Protein 5L6Q (pdb70)

Radius of gyration: 17.81 Å; Cα contacts (8 Å, |Δi|>4): 642; chains: 2; bounding box: 28×50×31 Å

B-factor: mean 19.03, std 10.2, range [8.67, 79.03]

Nearest PDB structures (foldseek):
  5l6q-assembly1_B  TM=1.008E+00  e=2.742E-22  Homo sapiens
  6ct7-assembly2_B  TM=9.685E-01  e=8.708E-17  Homo sapiens
  6db7-assembly2_M  TM=9.664E-01  e=2.011E-16  Homo sapiens
  6blh-assembly1_L  TM=9.622E-01  e=2.811E-16  Homo sapiens
  3ujj-assembly1_L  TM=9.697E-01  e=7.677E-16  Homo sapiens

Solvent-accessible surface area: 10819 Å² total; per-residue (Å²): 45,136,13,90,24,104,110,67,54,64,9,48,80,51,111,77,10,166,5,58,0,84,10,101,8,10,153,89,96,52,2,18,0,19,16,46,53,130,84,90,7,42,62,19,2,0,34,174,85,56,72,99,18,122,78,34,52,115,47,4,43,11,58,38,78,52,38,35,1,13,0,24,0,80,21,0,85,69,104,1,85,7,30,0,67,0,7,3,108,5,86,54,72,68,21,46,1,24,3,59,9,2,119,1,50,18,86,100,49,138,13,88,24,105,109,65,54,60,10,49,81,54,113,77,10,166,5,56,0,84,10,110,8,8,161,81,98,42,2,19,0,18,18,50,38,129,90,100,11,42,57,19,2,0,24,164,76,58,71,98,18,95,76,34,50,113,31,4,45,12,55,46,78,56,38,28,2,11,0,26,0,80,25,2,92,69,101,1,87,9,49,0,68,0,6,3,138,8,88,53,80,78,21,50,1,24,2,60,10,3,126,1,44,18,102,105

Secondary structure (DSSP, 8-state):
---EE-SEEEEETTSEEEEEEE-GGGGTS--EEEEE-TTS--EEEEBTTTBPPTT--TTEEEEEETTEEEEEEES--GGG-EEEEEEEE-SSTTEEEE---EEEEEE-/---EE-SEEEEETT-EEEEEEE-GGGGTS--EEEEE-TTS--EEEEBTTTB--TT--TTEEEEEETTEEEEEEES--GGG-EEEEEEEE-SSTTEEEE---EEEEEE-

Foldseek 3Di:
DAKAWDAEDEEEAQAKDKTKMFDQCVQPWAKWKWWADPPDDIDTQGDRFFDGPPPRDPQWGKHDDHRMIMIMRGRDDQVSQTWMKMKTDDPDPPDMYIYPTYGYHYHD/DAKAWDAEDEEEAQAKDKTKMFDQQVQPWAKWKWWADPPDDIDTQGPRFFDGPPPRDPLWGKHDDHRMIMIMRHRDDQVSQTWMKMKTDDPDPPDMYIYPTYGYHYHD

Sequence (216 aa):
SELTQDPAVSVALGQTVRITCCQGDSLRSYSSASWYQQKPGQAPVLVIFFRKSNRPSGIPDRFSGSSSGNTASLTITGAQAEDEADYYCCNSRDSSANHQVFGGGTKLTTVLGSELTQDPAVSVALGQTVRITCCQGDSLRRSSYSSASWYQQKPGQAPVLVIFRKSSNRRPSGIPDRFSGSSSGNTASLTITGAQQAEDEADYYCCNSRDSSANHQVFGGGTKLTVLG

CATH classification: 2.60.40.10

Structure (mmCIF, N/CA/C/O backbone):
data_5L6Q
#
_entry.id   5L6Q
#
_cell.length_a   58.020
_cell.length_b   105.810
_cell.length_c   34.750
_cell.angle_alpha   90.00
_cell.angle_beta   90.00
_cell.angle_gamma   90.00
#
_symmetry.space_group_name_H-M   'P 21 21 2'
#
loop_
_entity.id
_entity.type
_entity.pdbx_description
1 polymer H5AL
2 non-polymer 'ZINC ION'
3 non-polymer 'SODIUM ION'
4 non-polymer 'CARBONATE ION'
5 non-polymer DI(HYDROXYETHYL)ETHER
6 non-polymer 'CHLORIDE ION'
7 non-polymer 'TRIETHYLENE GLYCOL'
8 water water
#
loop_
_atom_site.group_PDB
_atom_site.id
_atom_site.type_symbol
_atom_site.label_atom_id
_atom_site.label_alt_id
_atom_site.label_comp_id
_atom_site.label_asym_id
_atom_site.label_entity_id
_atom_site.label_seq_id
_atom_site.pdbx_PDB_ins_code
_atom_site.Cartn_x
_atom_site.Cartn_y
_atom_site.Cartn_z
_atom_site.occupancy
_atom_site.B_iso_or_equiv
_atom_site.auth_seq_id
_atom_site.auth_comp_id
_atom_site.auth_asym_id
_atom_site.auth_atom_id
_atom_site.pdbx_PDB_model_num
ATOM 1 N N . SER A 1 1 ? 11.357 12.479 5.356 1.00 13.93 1 SER A N 1
ATOM 2 C CA . SER A 1 1 ? 11.172 11.268 4.547 1.00 15.34 1 SER A CA 1
ATOM 3 C C . SER A 1 1 ? 12.493 10.789 3.985 1.00 13.87 1 SER A C 1
ATOM 4 O O . SER A 1 1 ? 13.426 11.580 3.805 1.00 15.10 1 SER A O 1
ATOM 7 N N . GLU A 1 2 ? 12.551 9.491 3.681 1.00 13.64 2 GLU A N 1
ATOM 8 C CA . GLU A 1 2 ? 13.755 8.915 3.110 1.00 14.12 2 GLU A CA 1
ATOM 9 C C . GLU A 1 2 ? 13.313 7.819 2.119 1.00 13.81 2 GLU A C 1
ATOM 10 O O . GLU A 1 2 ? 12.225 7.208 2.271 1.00 14.01 2 GLU A O 1
ATOM 16 N N . LEU A 1 3 ? 14.148 7.619 1.119 1.00 12.16 3 LEU A N 1
ATOM 17 C CA . LEU A 1 3 ? 13.906 6.663 0.044 1.00 13.46 3 LEU A CA 1
ATOM 18 C C . LEU A 1 3 ? 15.122 5.785 -0.145 1.00 14.63 3 LEU A C 1
ATOM 19 O O . LEU A 1 3 ? 16.252 6.278 -0.092 1.00 16.15 3 LEU A O 1
ATOM 24 N N . THR A 1 4 ? 14.882 4.507 -0.472 1.00 15.41 4 THR A N 1
ATOM 25 C CA . THR A 1 4 ? 15.961 3.543 -0.737 1.00 15.51 4 THR A CA 1
ATOM 26 C C . THR A 1 4 ? 15.764 2.864 -2.091 1.00 13.39 4 THR A C 1
ATOM 27 O O . THR A 1 4 ? 14.643 2.580 -2.464 1.00 16.53 4 THR A O 1
ATOM 31 N N . GLN A 1 5 ? 16.865 2.655 -2.798 1.00 13.82 5 GLN A N 1
ATOM 32 C CA . GLN A 1 5 ? 16.860 1.902 -4.067 1.00 15.64 5 GLN A CA 1
ATOM 33 C C . GLN A 1 5 ? 18.140 1.088 -4.145 1.00 16.13 5 GLN A C 1
ATOM 34 O O . GLN A 1 5 ? 19.119 1.450 -3.560 1.00 18.09 5 GLN A O 1
ATOM 40 N N . ASP A 1 6 ? 18.134 0.003 -4.917 1.00 20.26 6 ASP A N 1
ATOM 41 C CA . ASP A 1 6 ? 19.347 -0.822 -5.062 1.00 21.83 6 ASP A CA 1
ATOM 42 C C . ASP A 1 6 ? 20.399 -0.024 -5.813 1.00 16.57 6 ASP A C 1
ATOM 43 O O . ASP A 1 6 ? 20.051 0.728 -6.718 1.00 16.99 6 ASP A O 1
ATOM 48 N N . PRO A 1 7 ? 21.678 -0.161 -5.458 1.00 17.43 7 PRO A N 1
ATOM 49 C CA . PRO A 1 7 ? 22.696 0.660 -6.093 1.00 17.57 7 PRO A CA 1
ATOM 50 C C . PRO A 1 7 ? 22.975 0.307 -7.546 1.00 15.83 7 PRO A C 1
ATOM 51 O O . PRO A 1 7 ? 23.473 1.153 -8.265 1.00 16.66 7 PRO A O 1
ATOM 55 N N . ALA A 1 8 ? 22.678 -0.914 -7.994 1.00 14.91 8 ALA A N 1
ATOM 56 C CA . ALA A 1 8 ? 23.064 -1.307 -9.348 1.00 15.84 8 ALA A CA 1
ATOM 57 C C . ALA A 1 8 ? 22.263 -2.478 -9.854 1.00 15.15 8 ALA A C 1
ATOM 58 O O . ALA A 1 8 ? 21.836 -3.348 -9.075 1.00 15.90 8 ALA A O 1
ATOM 60 N N . VAL A 1 9 ? 22.044 -2.467 -11.159 1.00 13.15 9 VAL A N 1
ATOM 61 C CA . VAL A 1 9 ? 21.376 -3.566 -11.840 1.00 11.86 9 VAL A CA 1
ATOM 62 C C . VAL A 1 9 ? 21.846 -3.544 -13.302 1.00 12.84 9 VAL A C 1
ATOM 63 O O . VAL A 1 9 ? 22.306 -2.528 -13.822 1.00 13.81 9 VAL A O 1
ATOM 67 N N . SER A 1 10 ? 21.746 -4.694 -13.960 1.00 12.78 10 SER A N 1
ATOM 68 C CA . SER A 1 10 ? 22.009 -4.821 -15.369 1.00 12.29 10 SER A CA 1
ATOM 69 C C . SER A 1 10 ? 20.808 -5.307 -16.109 1.00 12.94 10 SER A C 1
ATOM 70 O O . SER A 1 10 ? 19.871 -5.855 -15.540 1.00 14.11 10 SER A O 1
ATOM 73 N N . VAL A 1 11 ? 20.867 -5.106 -17.438 1.00 13.09 11 VAL A N 1
ATOM 74 C CA . VAL A 1 11 ? 19.860 -5.623 -18.361 1.00 12.47 11 VAL A CA 1
ATOM 75 C C . VAL A 1 11 ? 20.541 -5.894 -19.695 1.00 12.61 11 VAL A C 1
ATOM 76 O O . VAL A 1 11 ? 21.440 -5.168 -20.122 1.00 13.52 11 VAL A O 1
ATOM 80 N N . ALA A 1 12 ? 20.121 -6.964 -20.356 1.00 12.72 12 ALA A N 1
ATOM 81 C CA . ALA A 1 12 ? 20.533 -7.230 -21.711 1.00 12.52 12 ALA A CA 1
ATOM 82 C C . ALA A 1 12 ? 19.742 -6.387 -22.697 1.00 12.74 12 ALA A C 1
ATOM 83 O O . ALA A 1 12 ? 18.565 -6.139 -22.499 1.00 13.01 12 ALA A O 1
ATOM 85 N N . LEU A 1 13 ? 20.388 -6.056 -23.803 1.00 14.82 13 LEU A N 1
ATOM 86 C CA . LEU A 1 13 ? 19.686 -5.388 -24.920 1.00 16.14 13 LEU A CA 1
ATOM 87 C C . LEU A 1 13 ? 18.410 -6.135 -25.248 1.00 14.23 13 LEU A C 1
ATOM 88 O O . LEU A 1 13 ? 18.457 -7.354 -25.472 1.00 15.78 13 LEU A O 1
ATOM 93 N N . GLY A 1 14 ? 17.298 -5.415 -25.327 1.00 13.02 14 GLY A N 1
ATOM 94 C CA . GLY A 1 14 ? 16.013 -5.966 -25.666 1.00 14.01 14 GLY A CA 1
ATOM 95 C C . GLY A 1 14 ? 15.197 -6.603 -24.571 1.00 12.56 14 GLY A C 1
ATOM 96 O O . GLY A 1 14 ? 14.018 -6.901 -24.780 1.00 15.24 14 GLY A O 1
ATOM 97 N N . GLN A 1 15 ? 15.790 -6.769 -23.389 1.00 11.36 15 GLN A N 1
ATOM 98 C CA . GLN A 1 15 ? 15.068 -7.312 -22.258 1.00 11.13 15 GLN A CA 1
ATOM 99 C C . GLN A 1 15 ? 14.456 -6.176 -21.433 1.00 10.90 15 GLN A C 1
ATOM 100 O O . GLN A 1 15 ? 14.532 -4.996 -21.770 1.00 12.90 15 GLN A O 1
ATOM 106 N N . THR A 1 16 ? 13.755 -6.585 -20.383 1.00 11.72 16 THR A N 1
ATOM 107 C CA . THR A 1 16 ? 13.074 -5.674 -19.485 1.00 11.70 16 THR A CA 1
ATOM 108 C C . THR A 1 16 ? 13.767 -5.606 -18.137 1.00 10.64 16 THR A C 1
ATOM 109 O O . THR A 1 16 ? 14.167 -6.646 -17.600 1.00 11.52 16 THR A O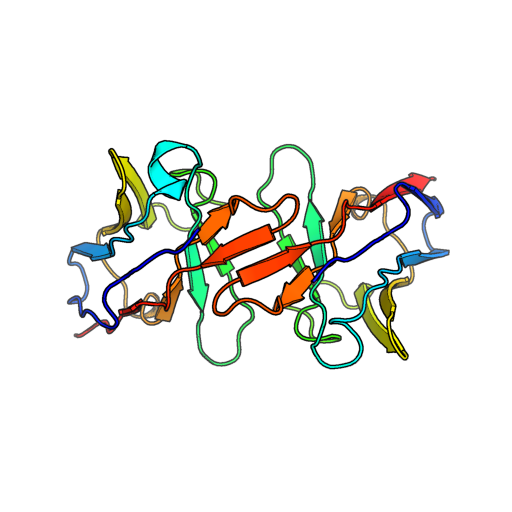 1
ATOM 113 N N . VAL A 1 17 ? 13.856 -4.408 -17.563 1.00 10.21 17 VAL A N 1
ATOM 114 C CA . VAL A 1 17 ? 14.404 -4.209 -16.239 1.00 11.20 17 VAL A CA 1
ATOM 115 C C . VAL A 1 17 ? 13.454 -3.353 -15.432 1.00 11.99 17 VAL A C 1
ATOM 116 O O . VAL A 1 17 ? 12.834 -2.428 -15.969 1.00 11.61 17 VAL A O 1
ATOM 120 N N . ARG A 1 18 ? 13.325 -3.707 -14.149 1.00 11.29 18 ARG A N 1
ATOM 121 C CA . ARG A 1 18 ? 12.540 -2.921 -13.196 1.00 11.85 18 ARG A CA 1
ATOM 122 C C . ARG A 1 18 ? 13.421 -2.437 -12.054 1.00 11.91 18 ARG A C 1
ATOM 123 O O . ARG A 1 18 ? 14.139 -3.209 -11.441 1.00 14.70 18 ARG A O 1
ATOM 131 N N . ILE A 1 19 ? 13.376 -1.129 -11.829 1.00 11.90 19 ILE A N 1
ATOM 132 C CA . ILE A 1 19 ? 14.146 -0.460 -10.756 1.00 13.02 19 ILE A CA 1
ATOM 133 C C . ILE A 1 19 ? 13.144 0.031 -9.722 1.00 13.03 19 ILE A C 1
ATOM 134 O O . ILE A 1 19 ? 12.186 0.737 -10.075 1.00 13.73 19 ILE A O 1
ATOM 139 N N . THR A 1 20 ? 13.298 -0.409 -8.473 1.00 15.23 20 THR A N 1
ATOM 140 C CA . THR A 1 20 ? 12.330 -0.063 -7.456 1.00 15.26 20 THR A CA 1
ATOM 141 C C . THR A 1 20 ? 12.928 0.794 -6.358 1.00 14.80 20 THR A C 1
ATOM 142 O O . THR A 1 20 ? 14.090 0.638 -5.987 1.00 16.86 20 THR A O 1
ATOM 146 N N A CYS A 1 21 ? 12.069 1.652 -5.846 0.70 13.23 21 CYS A N 1
ATOM 147 N N B CYS A 1 21 ? 12.132 1.760 -5.902 0.30 14.07 21 CYS A N 1
ATOM 148 C CA A CYS A 1 21 ? 12.359 2.571 -4.771 0.70 14.41 21 CYS A CA 1
ATOM 149 C CA B CYS A 1 21 ? 12.429 2.549 -4.706 0.30 14.66 21 CYS A CA 1
ATOM 150 C C A CYS A 1 21 ? 11.360 2.308 -3.654 0.70 13.87 21 CYS A C 1
ATOM 151 C C B CYS A 1 21 ? 11.393 2.259 -3.656 0.30 14.44 21 CYS A C 1
ATOM 152 O O A CYS A 1 21 ? 10.187 2.049 -3.930 0.70 13.63 21 CYS A O 1
ATOM 153 O O B CYS A 1 21 ? 10.254 1.925 -3.978 0.30 14.06 21 CYS A O 1
ATOM 158 N N . GLN A 1 22 ? 11.781 2.440 -2.402 1.00 14.37 22 GLN A N 1
ATOM 159 C CA . GLN A 1 22 ? 10.898 2.215 -1.275 1.00 14.78 22 GLN A CA 1
ATOM 160 C C . GLN A 1 22 ? 11.054 3.335 -0.256 1.00 12.75 22 GLN A C 1
ATOM 161 O O . GLN A 1 22 ? 12.146 3.777 0.021 1.00 13.63 22 GLN A O 1
ATOM 167 N N . GLY A 1 23 ? 9.931 3.736 0.298 1.00 12.01 23 GLY A N 1
ATOM 168 C CA . GLY A 1 23 ? 9.917 4.669 1.403 1.00 12.49 23 GLY A CA 1
ATOM 169 C C . GLY A 1 23 ? 8.520 5.105 1.748 1.00 14.31 23 GLY A C 1
ATOM 170 O O . GLY A 1 23 ? 7.569 5.024 0.954 1.00 15.90 23 GLY A O 1
ATOM 171 N N . ASP A 1 24 ? 8.390 5.646 2.948 1.00 14.68 24 ASP A N 1
ATOM 172 C CA . ASP A 1 24 ? 7.055 6.006 3.439 1.00 15.44 24 ASP A CA 1
ATOM 173 C C . ASP A 1 24 ? 6.335 7.056 2.595 1.00 16.20 24 ASP A C 1
ATOM 174 O O . ASP A 1 24 ? 5.087 7.005 2.471 1.00 17.92 24 ASP A O 1
ATOM 179 N N . SER A 1 25 ? 7.095 7.979 2.008 1.00 16.10 25 SER A N 1
ATOM 180 C CA . SER A 1 25 ? 6.470 9.065 1.250 1.00 17.21 25 SER A CA 1
ATOM 181 C C . SER A 1 25 ? 5.687 8.555 0.049 1.00 17.66 25 SER A C 1
ATOM 182 O O . SER A 1 25 ? 4.728 9.173 -0.359 1.00 20.70 25 SER A O 1
ATOM 185 N N . LEU A 1 26 ? 6.059 7.386 -0.441 1.00 16.10 26 LEU A N 1
ATOM 186 C CA . LEU A 1 26 ? 5.454 6.845 -1.621 1.00 16.04 26 LEU A CA 1
ATOM 187 C C . LEU A 1 26 ? 4.016 6.365 -1.435 1.00 20.52 26 LEU A C 1
ATOM 188 O O . LEU A 1 26 ? 3.331 6.132 -2.414 1.00 25.05 26 LEU A O 1
ATOM 193 N N . ARG A 1 27 ? 3.591 6.147 -0.174 1.00 23.20 27 ARG A N 1
ATOM 194 C CA . ARG A 1 27 ? 2.193 5.906 0.093 1.00 24.50 27 ARG A CA 1
ATOM 195 C C . ARG A 1 27 ? 1.331 7.145 -0.108 1.00 27.77 27 ARG A C 1
ATOM 196 O O . ARG A 1 27 ? 0.134 7.020 -0.341 1.00 39.88 27 ARG A O 1
ATOM 204 N N . SER A 1 28 ? 1.915 8.330 0.052 1.00 27.90 28 SER A N 1
ATOM 205 C CA . SER A 1 28 ? 1.171 9.589 0.008 1.00 32.58 28 SER A CA 1
ATOM 206 C C . SER A 1 28 ? 1.346 10.349 -1.280 1.00 31.82 28 SER A C 1
ATOM 207 O O . SER A 1 28 ? 0.417 11.008 -1.736 1.00 36.34 28 SER A O 1
ATOM 210 N N . TYR A 1 29 ? 2.539 10.258 -1.846 1.00 24.28 29 TYR A N 1
ATOM 211 C CA . TYR A 1 29 ? 2.986 11.157 -2.892 1.00 22.20 29 TYR A CA 1
ATOM 212 C C . TYR A 1 29 ? 3.522 10.373 -4.084 1.00 21.21 29 TYR A C 1
ATOM 213 O O . TYR A 1 29 ? 4.132 9.318 -3.931 1.00 22.67 29 TYR A O 1
ATOM 222 N N . SER A 1 30 ? 3.316 10.932 -5.271 1.00 19.39 30 SER A N 1
ATOM 223 C CA A SER A 1 30 ? 3.738 10.268 -6.502 0.70 18.50 30 SER A CA 1
ATOM 224 C CA B SER A 1 30 ? 3.732 10.245 -6.483 0.30 18.27 30 SER A CA 1
ATOM 225 C C . SER A 1 30 ? 5.237 10.387 -6.667 1.00 16.95 30 SER A C 1
ATOM 226 O O . SER A 1 30 ? 5.832 11.427 -6.353 1.00 19.35 30 SER A O 1
ATOM 231 N N . ALA A 1 31 ? 5.832 9.341 -7.208 1.00 14.93 31 ALA A N 1
ATOM 232 C CA . ALA A 1 31 ? 7.241 9.333 -7.537 1.00 14.12 31 ALA A CA 1
ATOM 233 C C . ALA A 1 31 ? 7.505 9.936 -8.890 1.00 13.08 31 ALA A C 1
ATOM 234 O O . ALA A 1 31 ? 6.691 9.818 -9.791 1.00 15.11 31 ALA A O 1
ATOM 236 N N . SER A 1 32 ? 8.668 10.545 -9.006 1.00 12.06 32 SER A N 1
ATOM 237 C CA . SER A 1 32 ? 9.247 10.881 -10.287 1.00 11.21 32 SER A CA 1
ATOM 238 C C . SER A 1 32 ? 10.591 10.184 -10.418 1.00 11.11 32 SER A C 1
ATOM 239 O O . SER A 1 32 ? 11.158 9.679 -9.446 1.00 11.97 32 SER A O 1
ATOM 242 N N . TRP A 1 33 ? 11.095 10.135 -11.657 1.00 10.58 33 TRP A N 1
ATOM 243 C CA . TRP A 1 33 ? 12.322 9.443 -11.951 1.00 10.13 33 TRP A CA 1
ATOM 244 C C . TRP A 1 33 ? 13.198 10.277 -12.878 1.00 9.31 33 TRP A C 1
ATOM 245 O O . TRP A 1 33 ? 12.735 10.717 -13.938 1.00 10.55 33 TRP A O 1
ATOM 256 N N . TYR A 1 34 ? 14.461 10.420 -12.495 1.00 10.06 34 TYR A N 1
ATOM 257 C CA . TYR A 1 34 ? 15.491 11.099 -13.267 1.00 11.35 34 TYR A CA 1
ATOM 258 C C . TYR A 1 34 ? 16.503 10.103 -13.828 1.00 10.95 34 TYR A C 1
ATOM 259 O O . TYR A 1 34 ? 16.854 9.114 -13.152 1.00 12.39 34 TYR A O 1
ATOM 268 N N . GLN A 1 35 ? 16.937 10.375 -15.060 1.00 10.85 35 GLN A N 1
ATOM 269 C CA . GLN A 1 35 ? 18.018 9.702 -15.703 1.00 10.96 35 GLN A CA 1
ATOM 270 C C . GLN A 1 35 ? 19.218 10.625 -15.746 1.00 10.38 35 GLN A C 1
ATOM 271 O O . GLN A 1 35 ? 19.085 11.759 -16.218 1.00 12.94 35 GLN A O 1
ATOM 277 N N . GLN A 1 36 ? 20.365 10.139 -15.343 1.00 11.75 36 GLN A N 1
ATOM 278 C CA . GLN A 1 36 ? 21.611 10.881 -15.336 1.00 13.99 36 GLN A CA 1
ATOM 279 C C . GLN A 1 36 ? 22.678 10.144 -16.155 1.00 14.11 36 GLN A C 1
ATOM 280 O O . GLN A 1 36 ? 23.071 9.039 -15.776 1.00 14.38 36 GLN A O 1
ATOM 286 N N . LYS A 1 37 ? 23.090 10.767 -17.270 1.00 14.26 37 LYS A N 1
ATOM 287 C CA . LYS A 1 37 ? 24.181 10.275 -18.102 1.00 15.94 37 LYS A CA 1
ATOM 288 C C . LYS A 1 37 ? 25.402 11.175 -17.956 1.00 16.90 37 LYS A C 1
ATOM 289 O O . LYS A 1 37 ? 25.254 12.370 -17.645 1.00 17.55 37 LYS A O 1
ATOM 295 N N . PRO A 1 38 ? 26.613 10.623 -18.188 1.00 18.73 38 PRO A N 1
ATOM 296 C CA . PRO A 1 38 ? 27.850 11.407 -18.066 1.00 20.28 38 PRO A CA 1
ATOM 297 C C . PRO A 1 38 ? 27.833 12.649 -18.936 1.00 18.35 38 PRO A C 1
ATOM 298 O O . PRO A 1 38 ? 27.539 12.556 -20.108 1.00 21.90 38 PRO A O 1
ATOM 302 N N . GLY A 1 39 ? 28.137 13.797 -18.350 1.00 18.66 39 GLY A N 1
ATOM 303 C CA . GLY A 1 39 ? 28.291 15.042 -19.097 1.00 20.19 39 GLY A CA 1
ATOM 304 C C . GLY A 1 39 ? 26.996 15.725 -19.459 1.00 18.77 39 GLY A C 1
ATOM 305 O O . GLY A 1 39 ? 27.008 16.733 -20.158 1.00 24.14 39 GLY A O 1
ATOM 306 N N . GLN A 1 40 ? 25.877 15.201 -18.998 1.00 16.57 40 GLN A N 1
ATOM 307 C CA . GLN A 1 40 ? 24.567 15.792 -19.244 1.00 16.98 40 GLN A CA 1
ATOM 308 C C . GLN A 1 40 ? 23.836 16.221 -17.981 1.00 16.25 40 GLN A C 1
ATOM 309 O O . GLN A 1 40 ? 24.077 15.670 -16.915 1.00 18.53 40 GLN A O 1
ATOM 315 N N . ALA A 1 41 ? 22.919 17.174 -18.125 1.00 15.30 41 ALA A N 1
ATOM 316 C CA . ALA A 1 41 ? 22.038 17.520 -17.016 1.00 14.72 41 ALA A CA 1
ATOM 317 C C . ALA A 1 41 ? 21.107 16.338 -16.782 1.00 13.66 41 ALA A C 1
ATOM 318 O O . ALA A 1 41 ? 20.819 15.590 -17.725 1.00 14.09 41 ALA A O 1
ATOM 320 N N . PRO A 1 42 ? 20.583 16.188 -15.568 1.00 14.34 42 PRO A N 1
ATOM 321 C CA . PRO A 1 42 ? 19.584 15.140 -15.335 1.00 13.84 42 PRO A CA 1
ATOM 322 C C . PRO A 1 42 ? 18.306 15.373 -16.128 1.00 12.80 42 PRO A C 1
ATOM 323 O O . PRO A 1 42 ? 17.904 16.537 -16.343 1.00 12.98 42 PRO A O 1
ATOM 327 N N . VAL A 1 43 ? 17.704 14.275 -16.579 1.00 12.21 43 VAL A N 1
ATOM 328 C CA . VAL A 1 43 ? 16.532 14.261 -17.411 1.00 14.16 43 VAL A CA 1
ATOM 329 C C . VAL A 1 43 ? 15.381 13.567 -16.693 1.00 10.79 43 VAL A C 1
ATOM 330 O O . VAL A 1 43 ? 15.517 12.415 -16.245 1.00 12.76 43 VAL A O 1
ATOM 334 N N . LEU A 1 44 ? 14.235 14.230 -16.588 1.00 11.03 44 LEU A N 1
ATOM 335 C CA . LEU A 1 44 ? 13.028 13.580 -16.048 1.00 11.59 44 LEU A CA 1
ATOM 336 C C . LEU A 1 44 ? 12.481 12.604 -17.082 1.00 10.83 44 LEU A C 1
ATOM 337 O O . LEU A 1 44 ? 12.103 13.022 -18.177 1.00 12.50 44 LEU A O 1
ATOM 342 N N . VAL A 1 45 ? 12.407 11.337 -16.721 1.00 10.83 45 VAL A N 1
ATOM 343 C CA . VAL A 1 45 ? 11.825 10.329 -17.605 1.00 10.98 45 VAL A CA 1
ATOM 344 C C . VAL A 1 45 ? 10.397 9.966 -17.221 1.00 10.93 45 VAL A C 1
ATOM 345 O O . VAL A 1 45 ? 9.62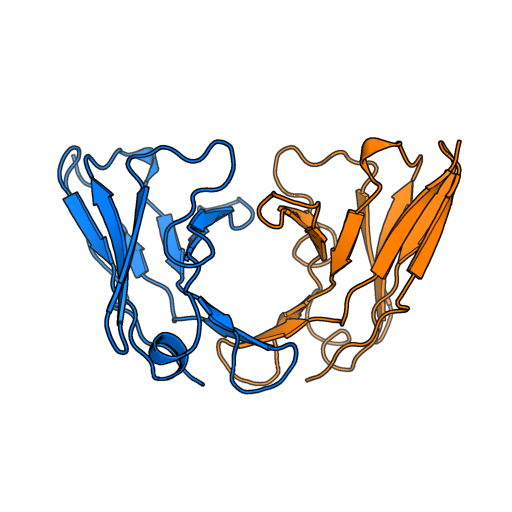5 9.526 -18.075 1.00 12.00 45 VAL A O 1
ATOM 349 N N . ILE A 1 46 ? 10.061 10.044 -15.927 1.00 10.65 46 ILE A N 1
ATOM 350 C CA . ILE A 1 46 ? 8.701 9.830 -15.448 1.00 10.85 46 ILE A CA 1
ATOM 351 C C . ILE A 1 46 ? 8.401 10.903 -14.428 1.00 11.62 46 ILE A C 1
ATOM 352 O O . ILE A 1 46 ? 9.241 11.181 -13.596 1.00 12.92 46 ILE A O 1
ATOM 357 N N A PHE A 1 47 ? 7.207 11.453 -14.470 0.50 13.77 47 PHE A N 1
ATOM 358 N N B PHE A 1 47 ? 7.194 11.483 -14.529 0.50 13.33 47 PHE A N 1
ATOM 359 C CA A PHE A 1 47 ? 6.799 12.243 -13.333 0.50 15.29 47 PHE A CA 1
ATOM 360 C CA B PHE A 1 47 ? 6.696 12.589 -13.658 0.50 14.48 47 PHE A CA 1
ATOM 361 C C A PHE A 1 47 ? 5.386 11.962 -12.990 0.50 16.19 47 PHE A C 1
ATOM 362 C C B PHE A 1 47 ? 5.333 12.138 -13.075 0.50 16.12 47 PHE A C 1
ATOM 363 O O A PHE A 1 47 ? 4.628 11.399 -13.759 0.50 17.51 47 PHE A O 1
ATOM 364 O O B PHE A 1 47 ? 4.535 11.594 -13.813 0.50 18.11 47 PHE A O 1
ATOM 379 N N . ARG A 1 48 ? 5.059 12.318 -11.767 1.00 17.34 48 ARG A N 1
ATOM 380 C CA . ARG A 1 48 ? 3.730 12.025 -11.231 1.00 20.17 48 ARG A CA 1
ATOM 381 C C . ARG A 1 48 ? 3.330 10.579 -11.478 1.00 17.26 48 ARG A C 1
ATOM 382 O O . ARG A 1 48 ? 2.281 10.283 -12.044 1.00 19.46 48 ARG A O 1
ATOM 390 N N . LYS A 1 49 ? 4.207 9.686 -11.024 1.00 15.31 49 LYS A N 1
ATOM 391 C CA . LYS A 1 49 ? 4.017 8.236 -10.954 1.00 15.59 49 LYS A CA 1
ATOM 392 C C . LYS A 1 49 ? 4.247 7.539 -12.272 1.00 15.27 49 LYS A C 1
ATOM 393 O O . LYS A 1 49 ? 5.034 6.603 -12.331 1.00 15.79 49 LYS A O 1
ATOM 399 N N . SER A 1 50 ? 3.558 7.987 -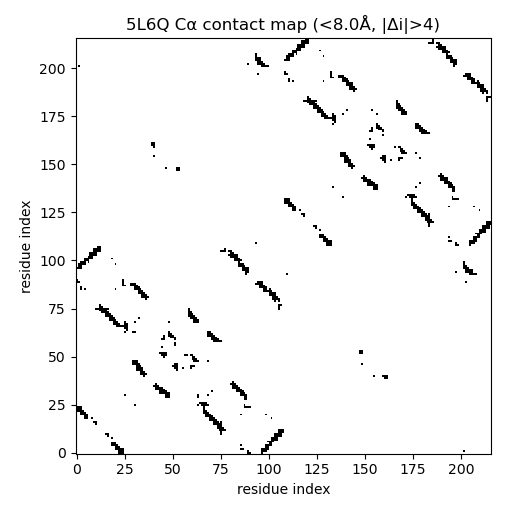13.325 1.00 15.16 50 SER A N 1
ATOM 400 C CA . SER A 1 50 ? 3.501 7.226 -14.577 1.00 15.38 50 SER A CA 1
ATOM 401 C C . SER A 1 50 ? 3.453 8.108 -15.813 1.00 15.75 50 SER A C 1
ATOM 402 O O . SER A 1 50 ? 3.344 7.582 -16.904 1.00 18.24 50 SER A O 1
ATOM 405 N N . ASN A 1 51 ? 3.528 9.420 -15.675 1.00 15.96 51 ASN A N 1
ATOM 406 C CA . ASN A 1 51 ? 3.471 10.271 -16.857 1.00 15.50 51 ASN A CA 1
ATOM 407 C C . ASN A 1 51 ? 4.842 10.452 -17.465 1.00 13.21 51 ASN A C 1
ATOM 408 O O . ASN A 1 51 ? 5.823 10.645 -16.771 1.00 16.66 51 ASN A O 1
ATOM 413 N N . ARG A 1 52 ? 4.908 10.374 -18.794 1.00 14.71 52 ARG A N 1
ATOM 414 C CA . ARG A 1 52 ? 6.171 10.622 -19.492 1.00 13.80 52 ARG A CA 1
ATOM 415 C C . ARG A 1 52 ? 6.217 12.063 -20.008 1.00 13.48 52 ARG A C 1
ATOM 416 O O . ARG A 1 52 ? 5.300 12.481 -20.699 1.00 16.70 52 ARG A O 1
ATOM 424 N N . PRO A 1 53 ? 7.286 12.801 -19.688 1.00 13.63 53 PRO A N 1
ATOM 425 C CA . PRO A 1 53 ? 7.491 14.096 -20.322 1.00 14.11 53 PRO A CA 1
ATOM 426 C C . PRO A 1 53 ? 7.552 13.975 -21.816 1.00 14.63 53 PRO A C 1
ATOM 427 O O . PRO A 1 53 ? 7.819 12.904 -22.354 1.00 15.24 53 PRO A O 1
ATOM 431 N N . SER A 1 54 ? 7.260 15.095 -22.481 1.00 14.66 54 SER A N 1
ATOM 432 C CA . SER A 1 54 ? 7.353 15.190 -23.931 1.00 16.85 54 SER A CA 1
ATOM 433 C C . SER A 1 54 ? 8.673 14.642 -24.404 1.00 17.30 54 SER A C 1
ATOM 434 O O . SER A 1 54 ? 9.720 14.971 -23.900 1.00 21.44 54 SER A O 1
ATOM 437 N N . GLY A 1 55 ? 8.610 13.767 -25.376 1.00 16.56 55 GLY A N 1
ATOM 438 C CA . GLY A 1 55 ? 9.807 13.270 -26.012 1.00 18.07 55 GLY A CA 1
ATOM 439 C C . GLY A 1 55 ? 10.419 12.011 -25.409 1.00 17.68 55 GLY A C 1
ATOM 440 O O . GLY A 1 55 ? 11.288 11.408 -26.046 1.00 19.22 55 GLY A O 1
ATOM 441 N N . ILE A 1 56 ? 9.975 11.592 -24.217 1.00 13.61 56 ILE A N 1
ATOM 442 C CA . ILE A 1 56 ? 10.522 10.411 -23.603 1.00 11.92 56 ILE A CA 1
ATOM 443 C C . ILE A 1 56 ? 9.897 9.155 -24.244 1.00 11.40 56 ILE A C 1
ATOM 444 O O . ILE A 1 56 ? 8.669 9.095 -24.362 1.00 13.27 56 ILE A O 1
ATOM 449 N N . PRO A 1 57 ? 10.747 8.176 -24.629 1.00 12.61 57 PRO A N 1
ATOM 450 C CA . PRO A 1 57 ? 10.231 6.971 -25.281 1.00 13.12 57 PRO A CA 1
ATOM 451 C C . PRO A 1 57 ? 9.278 6.168 -24.393 1.00 12.90 57 PRO A C 1
ATOM 452 O O . PRO A 1 57 ? 9.469 6.116 -23.165 1.00 12.68 57 PRO A O 1
ATOM 456 N N . ASP A 1 58 ? 8.276 5.547 -24.989 1.00 14.55 58 ASP A N 1
ATOM 457 C CA . ASP A 1 58 ? 7.258 4.820 -24.248 1.00 15.07 58 ASP A CA 1
ATOM 458 C C . ASP A 1 58 ? 7.765 3.513 -23.666 1.00 14.21 58 ASP A C 1
ATOM 459 O O . ASP A 1 58 ? 7.024 2.844 -22.958 1.00 15.24 58 ASP A O 1
ATOM 464 N N . ARG A 1 59 ? 9.021 3.157 -23.951 1.00 11.71 59 ARG A N 1
ATOM 465 C CA . ARG A 1 59 ? 9.605 1.999 -23.268 1.00 11.52 59 ARG A CA 1
ATOM 466 C C . ARG A 1 59 ? 9.882 2.255 -21.795 1.00 10.84 59 ARG A C 1
ATOM 467 O O . ARG A 1 59 ? 10.138 1.296 -21.034 1.00 11.81 59 ARG A O 1
ATOM 475 N N . PHE A 1 60 ? 9.871 3.524 -21.377 1.00 10.68 60 PHE A N 1
ATOM 476 C CA . PHE A 1 60 ? 9.941 3.900 -19.933 1.00 11.26 60 PHE A CA 1
ATOM 477 C C . PHE A 1 60 ? 8.528 3.980 -19.387 1.00 10.92 60 PHE A C 1
ATOM 478 O O . PHE A 1 60 ? 7.670 4.644 -19.970 1.00 13.34 60 PHE A O 1
ATOM 486 N N . SER A 1 61 ? 8.272 3.284 -18.278 1.00 12.01 61 SER A N 1
ATOM 487 C CA . SER A 1 61 ? 6.998 3.389 -17.623 1.00 12.36 61 SER A CA 1
ATOM 488 C C . SER A 1 61 ? 7.235 3.384 -16.100 1.00 12.11 61 SER A C 1
ATOM 489 O O . SER A 1 61 ? 8.251 2.897 -15.610 1.00 12.47 61 SER A O 1
ATOM 492 N N . GLY A 1 62 ? 6.265 3.949 -15.395 1.00 12.83 62 GLY A N 1
ATOM 493 C CA . GLY A 1 62 ? 6.316 4.006 -13.945 1.00 12.98 62 GLY A CA 1
ATOM 494 C C . GLY A 1 62 ? 5.070 3.477 -13.334 1.00 13.01 62 GLY A C 1
ATOM 495 O O . GLY A 1 62 ? 3.966 3.576 -13.903 1.00 15.50 62 GLY A O 1
ATOM 496 N N . SER A 1 63 ? 5.225 2.983 -12.095 1.00 14.68 63 SER A N 1
ATOM 497 C CA . SER A 1 63 ? 4.101 2.476 -11.363 1.00 16.61 63 SER A CA 1
ATOM 498 C C . SER A 1 63 ? 4.392 2.640 -9.881 1.00 15.99 63 SER A C 1
ATOM 499 O O . SER A 1 63 ? 5.518 2.957 -9.511 1.00 14.50 63 SER A O 1
ATOM 502 N N . SER A 1 64 ? 3.392 2.411 -9.049 1.00 18.58 64 SER A N 1
ATOM 503 C CA . SER A 1 64 ? 3.611 2.422 -7.627 1.00 20.31 64 SER A CA 1
ATOM 504 C C . SER A 1 64 ? 2.630 1.477 -6.976 1.00 25.19 64 SER A C 1
ATOM 505 O O . SER A 1 64 ? 1.623 1.056 -7.577 1.00 32.28 64 SER A O 1
ATOM 508 N N . SER A 1 65 ? 2.939 1.108 -5.758 1.00 25.77 65 SER A N 1
ATOM 509 C CA . SER A 1 65 ? 1.981 0.360 -4.951 1.00 30.20 65 SER A CA 1
ATOM 510 C C . SER A 1 65 ? 2.497 0.351 -3.561 1.00 31.40 65 SER A C 1
ATOM 511 O O . SER A 1 65 ? 3.645 -0.053 -3.332 1.00 28.70 65 SER A O 1
ATOM 514 N N . GLY A 1 66 ? 1.662 0.832 -2.649 1.00 30.79 66 GLY A N 1
ATOM 515 C CA . GLY A 1 66 ? 2.019 0.865 -1.249 1.00 26.04 66 GLY A CA 1
ATOM 516 C C . GLY A 1 66 ? 3.182 1.819 -1.067 1.00 27.08 66 GLY A C 1
ATOM 517 O O . GLY A 1 66 ? 3.166 2.944 -1.577 1.00 30.95 66 GLY A O 1
ATOM 518 N N . ASN A 1 67 ? 4.211 1.342 -0.373 1.00 24.54 67 ASN A N 1
ATOM 519 C CA . ASN A 1 67 ? 5.418 2.129 -0.094 1.00 20.80 67 ASN A CA 1
ATOM 520 C C . ASN A 1 67 ? 6.507 1.930 -1.168 1.00 17.98 67 ASN A C 1
ATOM 521 O O . ASN A 1 67 ? 7.667 2.223 -0.908 1.00 16.92 67 ASN A O 1
ATOM 526 N N . THR A 1 68 ? 6.152 1.425 -2.356 1.00 17.14 68 THR A N 1
ATOM 527 C CA . THR A 1 68 ? 7.148 1.209 -3.404 1.00 16.07 68 THR A CA 1
ATOM 528 C C . THR A 1 68 ? 6.746 1.929 -4.660 1.00 13.81 68 THR A C 1
ATOM 529 O O . THR A 1 68 ? 5.542 2.076 -4.959 1.00 17.18 68 THR A O 1
ATOM 533 N N . ALA A 1 69 ? 7.752 2.338 -5.402 1.00 12.75 69 ALA A N 1
ATOM 534 C CA . ALA A 1 69 ? 7.526 2.854 -6.765 1.00 12.83 69 ALA A CA 1
ATOM 535 C C . ALA A 1 69 ? 8.566 2.191 -7.663 1.00 13.06 69 ALA A C 1
ATOM 536 O O . ALA A 1 69 ? 9.676 1.950 -7.254 1.00 13.34 69 ALA A O 1
ATOM 538 N N . SER A 1 70 ? 8.210 1.993 -8.918 1.00 13.57 70 SER A N 1
ATOM 539 C CA . SER A 1 70 ? 9.071 1.302 -9.863 1.00 12.84 70 SER A CA 1
ATOM 540 C C . SER A 1 70 ? 9.120 2.013 -11.223 1.00 11.94 70 SER A C 1
ATOM 541 O O . SER A 1 70 ? 8.116 2.526 -11.712 1.00 14.02 70 SER A O 1
ATOM 544 N N . LEU A 1 71 ? 10.327 2.016 -11.758 1.00 10.68 71 LEU A N 1
ATOM 545 C CA . LEU A 1 71 ? 10.605 2.387 -13.135 1.00 10.35 71 LEU A CA 1
ATOM 546 C C . LEU A 1 71 ? 10.905 1.110 -13.919 1.00 11.36 71 LEU A C 1
ATOM 547 O O . LEU A 1 71 ? 11.824 0.358 -13.553 1.00 11.98 71 LEU A O 1
ATOM 552 N N . THR A 1 72 ? 10.152 0.911 -15.006 1.00 10.86 72 THR A N 1
ATOM 553 C CA . THR A 1 72 ? 10.366 -0.256 -15.884 1.00 10.81 72 THR A CA 1
ATOM 554 C C . THR A 1 72 ? 10.822 0.251 -17.230 1.00 11.16 72 THR A C 1
ATOM 555 O O . THR A 1 72 ? 10.207 1.189 -17.802 1.00 12.66 72 THR A O 1
ATOM 559 N N . ILE A 1 73 ? 11.870 -0.386 -17.738 1.00 9.96 73 ILE A N 1
ATOM 560 C CA . ILE A 1 73 ? 12.289 -0.151 -19.105 1.00 11.48 73 ILE A CA 1
ATOM 561 C C . ILE A 1 73 ? 12.060 -1.456 -19.851 1.00 12.04 73 ILE A C 1
ATOM 562 O O . ILE A 1 73 ? 12.697 -2.461 -19.542 1.00 12.91 73 ILE A O 1
ATOM 567 N N . THR A 1 74 ? 11.166 -1.428 -20.839 1.00 12.66 74 THR A N 1
ATOM 568 C CA . THR A 1 74 ? 10.756 -2.596 -21.609 1.00 13.52 74 THR A CA 1
ATOM 569 C C . THR A 1 74 ? 11.443 -2.541 -22.941 1.00 16.27 74 THR A C 1
ATOM 570 O O . THR A 1 74 ? 11.136 -1.688 -23.759 1.00 22.60 74 THR A O 1
ATOM 574 N N . GLY A 1 75 ? 12.353 -3.463 -23.199 1.00 16.37 75 GLY A N 1
ATOM 575 C CA . GLY A 1 75 ? 13.076 -3.431 -24.476 1.00 14.27 75 GLY A CA 1
ATOM 576 C C . GLY A 1 75 ? 14.264 -2.472 -24.401 1.00 13.42 75 GLY A C 1
ATOM 577 O O . GLY A 1 75 ? 14.364 -1.546 -25.176 1.00 17.07 75 GLY A O 1
ATOM 578 N N . ALA A 1 76 ? 15.166 -2.710 -23.474 1.00 13.34 76 ALA A N 1
ATOM 579 C CA . ALA A 1 76 ? 16.252 -1.803 -23.148 1.00 13.23 76 ALA A CA 1
ATOM 580 C C . ALA A 1 76 ? 17.179 -1.617 -24.343 1.00 13.15 76 ALA A C 1
ATOM 581 O O . ALA A 1 76 ? 17.517 -2.595 -25.040 1.00 15.35 76 ALA A O 1
ATOM 583 N N . GLN A 1 77 ? 17.557 -0.374 -24.570 1.00 12.71 77 GLN A N 1
ATOM 584 C CA . GLN A 1 77 ? 18.488 -0.002 -25.610 1.00 13.62 77 GLN A CA 1
ATOM 585 C C . GLN A 1 77 ? 19.810 0.400 -25.002 1.00 13.54 77 GLN A C 1
ATOM 586 O O . GLN A 1 77 ? 19.893 0.762 -23.821 1.00 13.80 77 GLN A O 1
ATOM 592 N N . ALA A 1 78 ? 20.864 0.334 -25.797 1.00 15.30 78 ALA A N 1
ATOM 593 C CA . ALA A 1 78 ? 22.212 0.658 -25.331 1.00 16.48 78 ALA A CA 1
ATOM 594 C C . ALA A 1 78 ? 22.255 2.038 -24.679 1.00 14.34 78 ALA A C 1
ATOM 595 O O . ALA A 1 78 ? 22.885 2.210 -23.617 1.00 17.99 78 ALA A O 1
ATOM 597 N N . GLU A 1 79 ? 21.539 2.996 -25.272 1.00 12.95 79 GLU A N 1
ATOM 598 C CA . GLU A 1 79 ? 21.553 4.362 -24.756 1.00 13.87 79 GLU A CA 1
ATOM 599 C C . GLU A 1 79 ? 20.881 4.512 -23.392 1.00 14.41 79 GLU A C 1
ATOM 600 O O . GLU A 1 79 ? 21.006 5.548 -22.754 1.00 16.30 79 GLU A O 1
ATOM 606 N N . ASP A 1 80 ? 20.213 3.470 -22.914 1.00 13.91 80 ASP A N 1
ATOM 607 C CA . ASP A 1 80 ? 19.515 3.575 -21.629 1.00 13.15 80 ASP A CA 1
ATOM 608 C C . ASP A 1 80 ? 20.433 3.350 -20.424 1.00 12.54 80 ASP A C 1
ATOM 609 O O . ASP A 1 80 ? 20.018 3.524 -19.297 1.00 12.39 80 ASP A O 1
ATOM 614 N N . GLU A 1 81 ? 21.684 2.998 -20.668 1.00 12.33 81 GLU A N 1
ATOM 615 C CA . GLU A 1 81 ? 22.700 2.904 -19.652 1.00 13.69 81 GLU A CA 1
ATOM 616 C C . GLU A 1 81 ? 22.873 4.277 -19.006 1.00 13.11 81 GLU A C 1
ATOM 617 O O . GLU A 1 81 ? 23.157 5.261 -19.685 1.00 15.82 81 GLU A O 1
ATOM 623 N N . ALA A 1 82 ? 22.640 4.367 -17.703 1.00 11.82 82 ALA A N 1
ATOM 624 C CA . ALA A 1 82 ? 22.570 5.632 -16.976 1.00 12.19 82 ALA A CA 1
ATOM 625 C C . ALA A 1 82 ? 22.342 5.335 -15.507 1.00 12.43 82 ALA A C 1
ATOM 626 O O . ALA A 1 82 ? 22.094 4.209 -15.125 1.00 12.46 82 ALA A O 1
ATOM 628 N N . ASP A 1 83 ? 22.426 6.374 -14.686 1.00 12.57 83 ASP A N 1
ATOM 629 C CA . ASP A 1 83 ? 22.005 6.301 -13.291 1.00 13.03 83 ASP A CA 1
ATOM 630 C C . ASP A 1 83 ? 20.578 6.808 -13.209 1.00 11.03 83 ASP A C 1
ATOM 631 O O . ASP A 1 83 ? 20.248 7.824 -13.796 1.00 14.45 83 ASP A O 1
ATOM 636 N N . TYR A 1 84 ? 19.737 6.095 -12.490 1.00 10.03 84 TYR A N 1
ATOM 637 C CA . TYR A 1 84 ? 18.340 6.423 -12.333 1.00 10.48 84 TYR A CA 1
ATOM 638 C C . TYR A 1 84 ? 18.045 6.734 -10.875 1.00 10.95 84 TYR A C 1
ATOM 639 O O . TYR A 1 84 ? 18.372 5.933 -9.972 1.00 11.87 84 TYR A O 1
ATOM 648 N N . TYR A 1 85 ? 17.373 7.860 -10.653 1.00 10.07 85 TYR A N 1
ATOM 649 C CA . TYR A 1 85 ? 17.023 8.319 -9.299 1.00 9.49 85 TYR A CA 1
ATOM 650 C C . TYR A 1 85 ? 15.515 8.475 -9.153 1.00 9.56 85 TYR A C 1
ATOM 651 O O . TYR A 1 85 ? 14.871 9.120 -9.934 1.00 13.21 85 TYR A O 1
ATOM 660 N N A CYS A 1 86 ? 14.955 7.878 -8.099 0.70 10.43 86 CYS A N 1
ATOM 661 N N B CYS A 1 86 ? 14.993 7.886 -8.077 0.30 10.54 86 CYS A N 1
ATOM 662 C CA A CYS A 1 86 ? 13.588 8.141 -7.739 0.70 11.35 86 CYS A CA 1
ATOM 663 C CA B CYS A 1 86 ? 13.625 8.060 -7.643 0.30 11.90 86 CYS A CA 1
ATOM 664 C C A CYS A 1 86 ? 13.569 9.359 -6.827 0.70 10.99 86 CYS A C 1
ATOM 665 C C B CYS A 1 86 ? 13.567 9.335 -6.803 0.30 11.64 86 CYS A C 1
ATOM 666 O O A CYS A 1 86 ? 14.534 9.649 -6.122 0.70 11.77 86 CYS A O 1
ATOM 667 O O B CYS A 1 86 ? 14.545 9.668 -6.137 0.30 11.80 86 CYS A O 1
ATOM 672 N N . ASN A 1 87 ? 12.432 10.033 -6.830 1.00 11.49 87 ASN A N 1
ATOM 673 C CA . ASN A 1 87 ? 12.212 11.154 -5.937 1.00 11.91 87 ASN A CA 1
ATOM 674 C C . ASN A 1 87 ? 10.727 11.294 -5.636 1.00 10.81 87 ASN A C 1
ATOM 675 O O . ASN A 1 87 ? 9.864 10.742 -6.338 1.00 14.66 87 ASN A O 1
ATOM 680 N N . SER A 1 88 ? 10.430 12.037 -4.573 1.00 10.07 88 SER A N 1
ATOM 681 C CA . SER A 1 88 ? 9.068 12.411 -4.276 1.00 11.60 88 SER A CA 1
ATOM 682 C C . SER A 1 88 ? 9.127 13.690 -3.455 1.00 10.84 88 SER A C 1
ATOM 683 O O . SER A 1 88 ? 10.190 14.078 -2.975 1.00 11.83 88 SER A O 1
ATOM 686 N N . ARG A 1 89 ? 7.970 14.301 -3.303 1.00 11.89 89 ARG A N 1
ATOM 687 C CA . ARG A 1 89 ? 7.803 15.322 -2.281 1.00 12.33 89 ARG A CA 1
ATOM 688 C C . ARG A 1 89 ? 8.236 14.699 -0.922 1.00 12.92 89 ARG A C 1
ATOM 689 O O . ARG A 1 89 ? 8.025 13.529 -0.631 1.00 14.54 89 ARG A O 1
ATOM 697 N N . ASP A 1 90 ? 8.850 15.540 -0.098 1.00 13.15 90 ASP A N 1
ATOM 698 C CA . ASP A 1 90 ? 9.312 15.177 1.227 1.00 13.36 90 ASP A CA 1
ATOM 699 C C . ASP A 1 90 ? 8.277 15.645 2.242 1.00 15.47 90 ASP A C 1
ATOM 700 O O . ASP A 1 90 ? 7.436 16.492 1.957 1.00 16.72 90 ASP A O 1
ATOM 705 N N . SER A 1 91 ? 8.378 15.117 3.458 1.00 15.59 91 SER A N 1
ATOM 706 C CA . SER A 1 91 ? 7.531 15.593 4.559 1.00 16.41 91 SER A CA 1
ATOM 707 C C . SER A 1 91 ? 7.682 17.075 4.884 1.00 17.69 91 SER A C 1
ATOM 708 O O . SER A 1 91 ? 6.716 17.676 5.380 1.00 20.71 91 SER A O 1
ATOM 711 N N . SER A 1 92 ? 8.878 17.640 4.661 1.00 15.69 92 SER A N 1
ATOM 712 C CA . SER A 1 92 ? 9.084 19.091 4.847 1.00 16.65 92 SER A CA 1
ATOM 713 C C . SER A 1 92 ? 8.599 19.887 3.641 1.00 17.01 92 SER A C 1
ATOM 714 O O . SER A 1 92 ? 8.940 19.550 2.485 1.00 16.67 92 SER A O 1
ATOM 717 N N . ALA A 1 93 ? 7.803 20.912 3.884 1.00 18.76 93 ALA A N 1
ATOM 718 C CA . ALA A 1 93 ? 7.309 21.795 2.823 1.00 17.99 93 ALA A CA 1
ATOM 719 C C . ALA A 1 93 ? 8.469 22.302 1.968 1.00 15.13 93 ALA A C 1
ATOM 720 O O . ALA A 1 93 ? 9.537 22.639 2.466 1.00 15.91 93 ALA A O 1
ATOM 722 N N . ASN A 1 94 ? 8.271 22.261 0.659 1.00 13.21 94 ASN A N 1
ATOM 723 C CA . ASN A 1 94 ? 9.220 22.789 -0.336 1.00 14.01 94 ASN A CA 1
ATOM 724 C C . ASN A 1 94 ? 10.480 21.954 -0.429 1.00 12.33 94 ASN A C 1
ATOM 725 O O . ASN A 1 94 ? 11.450 22.404 -0.982 1.00 14.68 94 ASN A O 1
ATOM 730 N N . HIS A 1 95 ? 10.454 20.738 0.117 1.00 12.06 95 HIS A 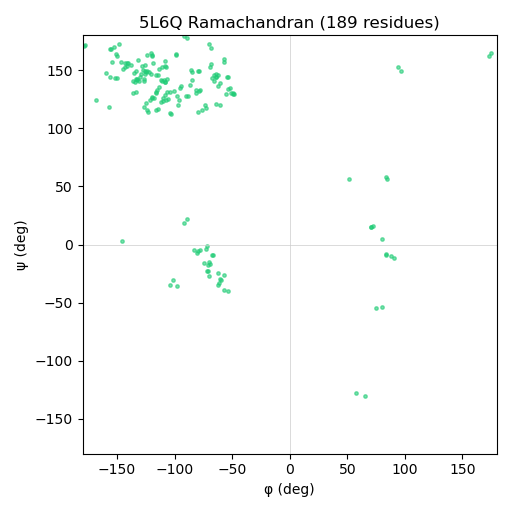N 1
ATOM 731 C CA . HIS A 1 95 ? 11.551 19.825 -0.026 1.00 11.46 95 HIS A CA 1
ATOM 732 C C . HIS A 1 95 ? 11.147 18.606 -0.874 1.00 10.97 95 HIS A C 1
ATOM 733 O O . HIS A 1 95 ? 9.987 18.194 -0.908 1.00 11.93 95 HIS A O 1
ATOM 740 N N . GLN A 1 96 ? 12.152 18.069 -1.538 1.00 11.04 96 GLN A N 1
ATOM 741 C CA . GLN A 1 96 ? 12.065 16.791 -2.229 1.00 10.77 96 GLN A CA 1
ATOM 742 C C . GLN A 1 96 ? 13.093 15.834 -1.663 1.00 11.18 96 GLN A C 1
ATOM 743 O O . GLN A 1 96 ? 14.197 16.219 -1.273 1.00 13.53 96 GLN A O 1
ATOM 749 N N . VAL A 1 97 ? 12.727 14.572 -1.656 1.00 11.02 97 VAL A N 1
ATOM 750 C CA . VAL A 1 97 ? 13.646 13.522 -1.221 1.00 12.21 97 VAL A CA 1
ATOM 751 C C . VAL A 1 97 ? 13.933 12.607 -2.405 1.00 10.60 97 VAL A C 1
ATOM 752 O O . VAL A 1 97 ? 13.051 12.396 -3.245 1.00 11.28 97 VAL A O 1
ATOM 756 N N . PHE A 1 98 ? 15.172 12.109 -2.424 1.00 10.89 98 PHE A N 1
ATOM 757 C CA . PHE A 1 98 ? 15.663 11.252 -3.478 1.00 11.62 98 PHE A CA 1
ATOM 758 C C . PHE A 1 98 ? 16.186 9.954 -2.915 1.00 11.55 98 PHE A C 1
ATOM 759 O O . PHE A 1 98 ? 16.817 9.913 -1.852 1.00 13.29 98 PHE A O 1
ATOM 767 N N . GLY A 1 99 ? 16.039 8.909 -3.710 1.00 12.02 99 GLY A N 1
ATOM 768 C CA . GLY A 1 99 ? 16.836 7.711 -3.505 1.00 12.87 99 GLY A CA 1
ATOM 769 C C . GLY A 1 99 ? 18.308 7.958 -3.819 1.00 12.36 99 GLY A C 1
ATOM 770 O O . GLY A 1 99 ? 18.706 8.982 -4.420 1.00 14.05 99 GLY A O 1
ATOM 771 N N . GLY A 1 100 ? 19.144 6.999 -3.453 1.00 12.95 100 GLY A N 1
ATOM 772 C CA . GLY A 1 100 ? 20.532 7.091 -3.697 1.00 14.01 100 GLY A CA 1
ATOM 773 C C . GLY A 1 100 ? 20.996 6.803 -5.098 1.00 13.85 100 GLY A C 1
ATOM 774 O O . GLY A 1 100 ? 22.173 6.941 -5.398 1.00 16.47 100 GLY A O 1
ATOM 775 N N . GLY A 1 101 ? 20.061 6.397 -5.942 1.00 12.42 101 GLY A N 1
ATOM 776 C CA . GLY A 1 101 ? 20.363 6.116 -7.352 1.00 12.48 101 GLY A CA 1
ATOM 777 C C . GLY A 1 101 ? 20.610 4.650 -7.623 1.00 12.49 101 GLY A C 1
ATOM 778 O O . GLY A 1 101 ? 21.191 3.949 -6.811 1.00 14.16 101 GLY A O 1
ATOM 779 N N . THR A 1 102 ? 20.269 4.220 -8.831 1.00 11.57 102 THR A N 1
ATOM 780 C CA . THR A 1 102 ? 20.570 2.857 -9.295 1.00 12.33 102 THR A CA 1
ATOM 781 C C . THR A 1 102 ? 21.344 3.014 -10.600 1.00 11.65 102 THR A C 1
ATOM 782 O O . THR A 1 102 ? 20.830 3.622 -11.586 1.00 13.51 102 THR A O 1
ATOM 786 N N . LYS A 1 103 ? 22.556 2.469 -10.634 1.00 12.38 103 LYS A N 1
ATOM 787 C CA . LYS A 1 103 ? 23.355 2.429 -11.860 1.00 13.65 103 LYS A CA 1
ATOM 788 C C . LYS A 1 103 ? 22.886 1.282 -12.757 1.00 12.50 103 LYS A C 1
ATOM 789 O O . LYS A 1 103 ? 23.023 0.135 -12.388 1.00 13.71 103 LYS A O 1
ATOM 795 N N . LEU A 1 104 ? 22.338 1.595 -13.913 1.00 11.84 104 LEU A N 1
ATOM 796 C CA . LEU A 1 104 ? 21.930 0.588 -14.889 1.00 10.66 104 LEU A CA 1
ATOM 797 C C . LEU A 1 104 ? 22.992 0.373 -15.919 1.00 11.21 104 LEU A C 1
ATOM 798 O O . LEU A 1 104 ? 23.342 1.319 -16.644 1.00 13.36 104 LEU A O 1
ATOM 803 N N . THR A 1 105 ? 23.415 -0.880 -16.059 1.00 13.15 105 THR A N 1
ATOM 804 C CA A THR A 1 105 ? 24.326 -1.319 -17.114 0.50 13.21 105 THR A CA 1
ATOM 805 C CA B THR A 1 105 ? 24.319 -1.270 -17.124 0.50 14.63 105 THR A CA 1
ATOM 806 C C . THR A 1 105 ? 23.505 -2.060 -18.151 1.00 13.28 105 THR A C 1
ATOM 807 O O . THR A 1 105 ? 22.702 -2.927 -17.799 1.00 14.39 105 THR A O 1
ATOM 814 N N . VAL A 1 106 ? 23.722 -1.727 -19.421 1.00 13.51 106 VAL A N 1
ATOM 815 C CA . VAL A 1 106 ? 23.064 -2.423 -20.499 1.00 13.88 106 VAL A CA 1
ATOM 816 C C . VAL A 1 106 ? 24.143 -3.235 -21.222 1.00 14.76 106 VAL A C 1
ATOM 817 O O . VAL A 1 106 ? 25.141 -2.689 -21.696 1.00 18.29 106 VAL A O 1
ATOM 821 N N . LEU A 1 107 ? 23.926 -4.544 -21.315 1.00 15.94 107 LEU A N 1
ATOM 822 C CA . LEU A 1 107 ? 24.875 -5.474 -21.914 1.00 16.60 107 LEU A CA 1
ATOM 823 C C . LEU A 1 107 ? 24.422 -5.972 -23.305 1.00 21.82 107 LEU A C 1
ATOM 824 O O . LEU A 1 107 ? 23.246 -6.231 -23.529 1.00 20.42 107 LEU A O 1
ATOM 829 N N . GLY A 1 108 ? 25.378 -6.136 -24.211 1.00 30.19 108 GLY A N 1
ATOM 830 C CA . GLY A 1 108 ? 25.178 -6.854 -25.500 1.00 34.70 108 GLY A CA 1
ATOM 831 C C . GLY A 1 108 ? 25.523 -5.982 -26.686 1.00 44.79 108 GLY A C 1
ATOM 832 O O . GLY A 1 108 ? 25.601 -4.756 -26.557 1.00 49.36 108 GLY A O 1
ATOM 833 N N . SER B 1 1 ? 17.356 23.314 5.414 1.00 13.60 1 SER B N 1
ATOM 834 C CA . SER B 1 1 ? 17.539 24.531 4.586 1.00 14.18 1 SER B CA 1
ATOM 835 C C . SER B 1 1 ? 16.235 25.040 4.043 1.00 14.60 1 SER B C 1
ATOM 836 O O . SER B 1 1 ? 15.315 24.265 3.837 1.00 14.71 1 SER B O 1
ATOM 839 N N . GLU B 1 2 ? 16.178 26.354 3.789 1.00 14.23 2 GLU B N 1
ATOM 840 C CA . GLU B 1 2 ? 15.015 26.956 3.164 1.00 14.29 2 GLU B CA 1
ATOM 841 C C . GLU B 1 2 ? 15.436 28.038 2.163 1.00 12.94 2 GLU B C 1
ATOM 842 O O . GLU B 1 2 ? 16.502 28.673 2.329 1.00 13.78 2 GLU B O 1
ATOM 848 N N . LEU B 1 3 ? 14.568 28.266 1.171 1.00 12.58 3 LEU B N 1
ATOM 849 C CA . LEU B 1 3 ? 14.819 29.223 0.068 1.00 12.76 3 LEU B CA 1
ATOM 850 C C . LEU B 1 3 ? 13.605 30.092 -0.116 1.00 13.76 3 LEU B C 1
ATOM 851 O O . LEU B 1 3 ? 12.492 29.614 -0.027 1.00 17.68 3 LEU B O 1
ATOM 856 N N . THR B 1 4 ? 13.827 31.376 -0.411 1.00 15.51 4 THR B N 1
ATOM 857 C CA . THR B 1 4 ? 12.737 32.318 -0.680 1.00 15.35 4 THR B CA 1
ATOM 858 C C . THR B 1 4 ? 12.937 33.027 -2.027 1.00 14.48 4 THR B C 1
ATOM 859 O O . THR B 1 4 ? 14.047 33.332 -2.407 1.00 17.17 4 THR B O 1
ATOM 863 N N . GLN B 1 5 ? 11.843 33.260 -2.735 1.00 13.97 5 GLN B N 1
ATOM 864 C CA . GLN B 1 5 ? 11.868 34.022 -3.995 1.00 14.73 5 GLN B CA 1
ATOM 865 C C . GLN B 1 5 ? 10.581 34.866 -4.059 1.00 15.83 5 GLN B C 1
ATOM 866 O O . GLN B 1 5 ? 9.577 34.511 -3.498 1.00 17.78 5 GLN B O 1
ATOM 872 N N . ASP B 1 6 ? 10.614 36.004 -4.760 1.00 20.65 6 ASP B N 1
ATOM 873 C CA . ASP B 1 6 ? 9.408 36.825 -4.919 1.00 21.63 6 ASP B CA 1
ATOM 874 C C . ASP B 1 6 ? 8.383 36.032 -5.697 1.00 16.11 6 ASP B C 1
ATOM 875 O O . ASP B 1 6 ? 8.767 35.295 -6.621 1.00 15.86 6 ASP B O 1
ATOM 880 N N . PRO B 1 7 ? 7.094 36.172 -5.374 1.00 16.40 7 PRO B N 1
ATOM 881 C CA . PRO B 1 7 ? 6.088 35.360 -6.052 1.00 18.32 7 PRO B CA 1
ATOM 882 C C . PRO B 1 7 ? 5.804 35.714 -7.510 1.00 15.11 7 PRO B C 1
ATOM 883 O O . PRO B 1 7 ? 5.289 34.856 -8.219 1.00 15.63 7 PRO B O 1
ATOM 887 N N . ALA B 1 8 ? 6.092 36.936 -7.948 1.00 14.77 8 ALA B N 1
ATOM 888 C CA . ALA B 1 8 ? 5.725 37.356 -9.285 1.00 14.80 8 ALA B CA 1
ATOM 889 C C . ALA B 1 8 ? 6.581 38.489 -9.803 1.00 14.59 8 ALA B C 1
ATOM 890 O O . ALA B 1 8 ? 6.985 39.368 -9.069 1.00 16.06 8 ALA B O 1
ATOM 892 N N . VAL B 1 9 ? 6.864 38.449 -11.098 1.00 13.33 9 VAL B N 1
ATOM 893 C CA . VAL B 1 9 ? 7.489 39.570 -11.776 1.00 11.62 9 VAL B CA 1
ATOM 894 C C . VAL B 1 9 ? 7.037 39.566 -13.239 1.00 11.35 9 VAL B C 1
ATOM 895 O O . VAL B 1 9 ? 6.502 38.569 -13.741 1.00 13.05 9 VAL B O 1
ATOM 899 N N . SER B 1 10 ? 7.241 40.685 -13.912 1.00 11.88 10 SER B N 1
ATOM 900 C CA . SER B 1 10 ? 6.932 40.821 -15.321 1.00 13.87 10 SER B CA 1
ATOM 901 C C . SER B 1 10 ? 8.165 41.252 -16.077 1.00 11.42 10 SER B C 1
ATOM 902 O O . SER B 1 10 ? 9.113 41.774 -15.507 1.00 12.41 10 SER B O 1
ATOM 905 N N . VAL B 1 11 ? 8.100 41.071 -17.404 1.00 11.34 11 VAL B N 1
ATOM 906 C CA . VAL B 1 11 ? 9.131 41.576 -18.310 1.00 11.83 11 VAL B CA 1
ATOM 907 C C . VAL B 1 11 ? 8.483 41.854 -19.651 1.00 12.46 11 VAL B C 1
ATOM 908 O O . VAL B 1 11 ? 7.575 41.142 -20.056 1.00 13.21 11 VAL B O 1
ATOM 912 N N . ALA B 1 12 ? 8.926 42.923 -20.312 1.00 12.42 12 ALA B N 1
ATOM 913 C CA . ALA B 1 12 ? 8.510 43.199 -21.664 1.00 12.29 12 ALA B CA 1
ATOM 914 C C . ALA B 1 12 ? 9.280 42.351 -22.659 1.00 12.45 12 ALA B C 1
ATOM 915 O O . ALA B 1 12 ? 10.463 42.106 -22.478 1.00 12.77 12 ALA B O 1
ATOM 917 N N . LEU B 1 13 ? 8.630 42.019 -23.776 1.00 13.48 13 LEU B N 1
ATOM 918 C CA . LEU B 1 13 ? 9.345 41.341 -24.889 1.00 15.64 13 LEU B CA 1
ATOM 919 C C . LEU B 1 13 ? 10.632 42.105 -25.200 1.00 15.48 13 LEU B C 1
ATOM 920 O O . LEU B 1 13 ? 10.598 43.344 -25.372 1.00 16.13 13 LEU B O 1
ATOM 925 N N . GLY B 1 14 ? 11.738 41.385 -25.279 1.00 14.36 14 GLY B N 1
ATOM 926 C CA . GLY B 1 14 ? 13.022 41.906 -25.622 1.00 14.18 14 GLY B CA 1
ATOM 927 C C . GLY B 1 14 ? 13.821 42.533 -24.505 1.00 12.27 14 GLY B C 1
ATOM 928 O O . GLY B 1 14 ? 15.010 42.845 -24.712 1.00 15.97 14 GLY B O 1
ATOM 929 N N . GLN B 1 15 ? 13.205 42.714 -23.326 1.00 12.09 15 GLN B N 1
ATOM 930 C CA . GLN B 1 15 ? 13.923 43.227 -22.148 1.00 11.61 15 GLN B CA 1
ATOM 931 C C . GLN B 1 15 ? 14.545 42.091 -21.338 1.00 11.57 15 GLN B C 1
ATOM 932 O O . GLN B 1 15 ? 14.426 40.913 -21.691 1.00 12.23 15 GLN B O 1
ATOM 938 N N . THR B 1 16 ? 15.251 42.484 -20.276 1.00 11.95 16 THR B N 1
ATOM 939 C CA . THR B 1 16 ? 15.907 41.574 -19.366 1.00 11.22 16 THR B CA 1
ATOM 940 C C . THR B 1 16 ? 15.202 41.520 -18.024 1.00 11.27 16 THR B C 1
ATOM 941 O O . THR B 1 16 ? 14.797 42.557 -17.516 1.00 12.62 16 THR B O 1
ATOM 945 N N . VAL B 1 17 ? 15.111 40.326 -17.466 1.00 11.07 17 VAL B N 1
ATOM 946 C CA . VAL B 1 17 ? 14.517 40.158 -16.139 1.00 10.92 17 VAL B CA 1
ATOM 947 C C . VAL B 1 17 ? 15.430 39.257 -15.315 1.00 10.50 17 VAL B C 1
ATOM 948 O O . VAL B 1 17 ? 16.055 38.324 -15.835 1.00 11.34 17 VAL B O 1
ATOM 952 N N . ARG B 1 18 ? 15.539 39.586 -14.030 1.00 10.02 18 ARG B N 1
ATOM 953 C CA . ARG B 1 18 ? 16.342 38.796 -13.084 1.00 11.38 18 ARG B CA 1
ATOM 954 C C . ARG B 1 18 ? 15.441 38.322 -11.960 1.00 10.76 18 ARG B C 1
ATOM 955 O O . ARG B 1 18 ? 14.743 39.123 -11.327 1.00 13.92 18 ARG B O 1
ATOM 963 N N . ILE B 1 19 ? 15.423 37.006 -11.765 1.00 10.28 19 ILE B N 1
ATOM 964 C CA . ILE B 1 19 ? 14.630 36.360 -10.673 1.00 11.59 19 ILE B CA 1
ATOM 965 C C . ILE B 1 19 ? 15.634 35.848 -9.680 1.00 11.77 19 ILE B C 1
ATOM 966 O O . ILE B 1 19 ? 16.576 35.159 -10.035 1.00 12.10 19 ILE B O 1
ATOM 971 N N . THR B 1 20 ? 15.458 36.247 -8.419 1.00 13.16 20 THR B N 1
ATOM 972 C CA . THR B 1 20 ? 16.427 35.929 -7.375 1.00 13.66 20 THR B CA 1
ATOM 973 C C . THR B 1 20 ? 15.837 35.092 -6.251 1.00 13.17 20 THR B C 1
ATOM 974 O O . THR B 1 20 ? 14.718 35.291 -5.830 1.00 15.93 20 THR B O 1
ATOM 978 N N A CYS B 1 21 ? 16.677 34.211 -5.754 0.70 11.84 21 CYS B N 1
ATOM 979 N N B CYS B 1 21 ? 16.610 34.098 -5.824 0.30 13.01 21 CYS B N 1
ATOM 980 C CA A CYS B 1 21 ? 16.372 33.294 -4.697 0.70 13.14 21 CYS B CA 1
ATOM 981 C CA B CYS B 1 21 ? 16.320 33.330 -4.624 0.30 13.73 21 CYS B CA 1
ATOM 982 C C A CYS B 1 21 ? 17.368 33.569 -3.588 0.70 13.27 21 CYS B C 1
ATOM 983 C C B CYS B 1 21 ? 17.337 33.639 -3.579 0.30 13.56 21 CYS B C 1
ATOM 984 O O A CYS B 1 21 ? 18.534 33.889 -3.849 0.70 12.79 21 CYS B O 1
ATOM 985 O O B CYS B 1 21 ? 18.465 34.028 -3.881 0.30 12.79 21 CYS B O 1
ATOM 990 N N . GLN B 1 22 ? 16.935 33.422 -2.338 1.00 13.45 22 GLN B N 1
ATOM 991 C CA . GLN B 1 22 ? 17.788 33.673 -1.175 1.00 12.92 22 GLN B CA 1
ATOM 992 C C . GLN B 1 22 ? 17.660 32.535 -0.166 1.00 11.85 22 GLN B C 1
ATOM 993 O O . GLN B 1 22 ? 16.577 32.101 0.140 1.00 13.41 22 GLN B O 1
ATOM 999 N N . GLY B 1 23 ? 18.791 32.130 0.365 1.00 11.30 23 GLY B N 1
ATOM 1000 C CA . GLY B 1 23 ? 18.804 31.238 1.511 1.00 12.74 23 GLY B CA 1
ATOM 1001 C C . GLY B 1 23 ? 20.205 30.812 1.865 1.00 13.67 23 GLY B C 1
ATOM 1002 O O . GLY B 1 23 ? 21.120 30.882 1.054 1.00 14.03 23 GLY B O 1
ATOM 1003 N N . ASP B 1 24 ? 20.367 30.254 3.075 1.00 13.14 24 ASP B N 1
ATOM 1004 C CA . ASP B 1 24 ? 21.697 29.917 3.536 1.00 14.67 24 ASP B CA 1
ATOM 1005 C C . ASP B 1 24 ? 22.420 28.874 2.668 1.00 14.67 24 ASP B C 1
ATOM 1006 O O . ASP B 1 24 ? 23.654 28.937 2.516 1.00 18.57 24 ASP B O 1
ATOM 1011 N N . SER B 1 25 ? 21.673 27.916 2.113 1.00 15.60 25 SER B N 1
ATOM 1012 C CA . SER B 1 25 ? 22.289 26.862 1.254 1.00 15.61 25 SER B CA 1
ATOM 1013 C C . SER B 1 25 ? 23.061 27.462 0.061 1.00 15.94 25 SER B C 1
ATOM 1014 O O . SER B 1 25 ? 24.074 26.906 -0.436 1.00 19.98 25 SER B O 1
ATOM 1017 N N . LEU B 1 26 ? 22.655 28.646 -0.357 1.00 14.80 26 LEU B N 1
ATOM 1018 C CA . LEU B 1 26 ? 23.215 29.202 -1.570 1.00 15.09 26 LEU B CA 1
ATOM 1019 C C . LEU B 1 26 ? 24.636 29.726 -1.404 1.00 19.73 26 LEU B C 1
ATOM 1020 O O . LEU B 1 26 ? 25.324 29.980 -2.390 1.00 22.65 26 LEU B O 1
ATOM 1025 N N . ARG B 1 27 ? 25.079 29.929 -0.149 1.00 21.06 27 ARG B N 1
ATOM 1026 C CA A ARG B 1 27 ? 26.453 30.334 0.127 0.50 24.48 27 ARG B CA 1
ATOM 1027 C CA B ARG B 1 27 ? 26.457 30.360 0.069 0.50 22.86 27 ARG B CA 1
ATOM 1028 C C . ARG B 1 27 ? 27.424 29.235 -0.229 1.00 26.33 27 ARG B C 1
ATOM 1029 O O . ARG B 1 27 ? 28.586 29.510 -0.558 1.00 32.16 27 ARG B O 1
ATOM 1044 N N . SER B 1 28 ? 26.957 27.988 -0.101 1.00 24.95 28 SER B N 1
ATOM 1045 C CA A SER B 1 28 ? 27.837 26.847 -0.208 0.50 33.68 28 SER B CA 1
ATOM 1046 C CA B SER B 1 28 ? 27.816 26.821 -0.194 0.50 32.37 28 SER B CA 1
ATOM 1047 C C . SER B 1 28 ? 27.509 25.881 -1.345 1.00 29.72 28 SER B C 1
ATOM 1048 O O . SER B 1 28 ? 28.378 25.122 -1.741 1.00 31.58 28 SER B O 1
ATOM 1053 N N . TYR B 1 29 ? 26.258 25.881 -1.804 1.00 23.70 29 TYR B N 1
ATOM 1054 C CA . TYR B 1 29 ? 25.829 24.919 -2.818 1.00 20.23 29 TYR B CA 1
ATOM 1055 C C . TYR B 1 29 ? 25.216 25.656 -3.987 1.00 20.10 29 TYR B C 1
ATOM 1056 O O . TYR B 1 29 ? 24.621 26.710 -3.843 1.00 19.73 29 TYR B O 1
ATOM 1065 N N . SER B 1 30 ? 25.373 25.059 -5.168 1.00 17.22 30 SER B N 1
ATOM 1066 C CA A SER B 1 30 ? 24.905 25.685 -6.410 0.70 16.20 30 SER B CA 1
ATOM 1067 C CA B SER B 1 30 ? 24.916 25.699 -6.397 0.30 15.67 30 SER B CA 1
ATOM 1068 C C . SER B 1 30 ? 23.413 25.529 -6.586 1.00 15.29 30 SER B C 1
ATOM 1069 O O . SER B 1 30 ? 22.842 24.506 -6.277 1.00 17.70 30 SER B O 1
ATOM 1074 N N . ALA B 1 31 ? 22.792 26.547 -7.117 1.00 13.28 31 ALA B N 1
ATOM 1075 C CA . ALA B 1 31 ? 21.387 26.524 -7.429 1.00 12.03 31 ALA B CA 1
ATOM 1076 C C . ALA B 1 31 ? 21.140 25.919 -8.801 1.00 11.04 31 ALA B C 1
ATOM 1077 O O . ALA B 1 31 ? 21.944 26.085 -9.706 1.00 13.50 31 ALA B O 1
ATOM 1079 N N . SER B 1 32 ? 19.986 25.309 -8.919 1.00 10.27 32 SER B N 1
ATOM 1080 C CA . SER B 1 32 ? 19.418 24.967 -10.214 1.00 10.31 32 SER B CA 1
ATOM 1081 C C . SER B 1 32 ? 18.083 25.664 -10.371 1.00 8.97 32 SER B C 1
ATOM 1082 O O . SER B 1 32 ? 17.518 26.163 -9.391 1.00 9.81 32 SER B O 1
ATOM 1085 N N . TRP B 1 33 ? 17.607 25.768 -11.617 1.00 9.20 33 TRP B N 1
ATOM 1086 C CA . TRP B 1 33 ? 16.371 26.487 -11.891 1.00 9.35 33 TRP B CA 1
ATOM 1087 C C . TRP B 1 33 ? 15.483 25.670 -12.815 1.00 9.24 33 TRP B C 1
ATOM 1088 O O . TRP B 1 33 ? 15.953 25.215 -13.871 1.00 9.53 33 TRP B O 1
ATOM 1099 N N . TYR B 1 34 ? 14.215 25.545 -12.435 1.00 9.21 34 TYR B N 1
ATOM 1100 C CA . TYR B 1 34 ? 13.193 24.824 -13.229 1.00 10.39 34 TYR B CA 1
ATOM 1101 C C . TYR B 1 34 ? 12.201 25.843 -13.764 1.00 10.56 34 TYR B C 1
ATOM 1102 O O . TYR B 1 34 ? 11.807 26.792 -13.057 1.00 11.53 34 TYR B O 1
ATOM 1111 N N . GLN B 1 35 ? 11.788 25.605 -15.002 1.00 9.74 35 GLN B N 1
ATOM 1112 C CA . GLN B 1 35 ? 10.720 26.320 -15.637 1.00 11.56 35 GLN B CA 1
ATOM 1113 C C . GLN B 1 35 ? 9.517 25.374 -15.624 1.00 10.54 35 GLN B C 1
ATOM 1114 O O . GLN B 1 35 ? 9.645 24.217 -16.093 1.00 11.88 35 GLN B O 1
ATOM 1120 N N . GLN B 1 36 ? 8.375 25.876 -15.196 1.00 10.97 36 GLN B N 1
ATOM 1121 C CA . GLN B 1 36 ? 7.142 25.120 -15.152 1.00 12.31 36 GLN B CA 1
ATOM 1122 C C . GLN B 1 36 ? 6.058 25.845 -15.944 1.00 12.78 36 GLN B C 1
ATOM 1123 O O . GLN B 1 36 ? 5.671 26.954 -15.575 1.00 13.38 36 GLN B O 1
ATOM 1129 N N . LYS B 1 37 ? 5.622 25.189 -17.020 1.00 14.53 37 LYS B N 1
ATOM 1130 C CA . LYS B 1 37 ? 4.502 25.644 -17.820 1.00 16.12 37 LYS B CA 1
ATOM 1131 C C . LYS B 1 37 ? 3.288 24.765 -17.596 1.00 19.57 37 LYS B C 1
ATOM 1132 O O . LYS B 1 37 ? 3.437 23.568 -17.315 1.00 20.49 37 LYS B O 1
ATOM 1138 N N . PRO B 1 38 ? 2.083 25.329 -17.789 1.00 20.88 38 PRO B N 1
ATOM 1139 C CA . PRO B 1 38 ? 0.919 24.486 -17.496 1.00 24.62 38 PRO B CA 1
ATOM 1140 C C . PRO B 1 38 ? 0.814 23.301 -18.453 1.00 24.47 38 PRO B C 1
ATOM 1141 O O . PRO B 1 38 ? 1.108 23.413 -19.642 1.00 25.06 38 PRO B O 1
ATOM 1145 N N . GLY B 1 39 ? 0.436 22.168 -17.886 1.00 22.78 39 GLY B N 1
ATOM 1146 C CA . GLY B 1 39 ? 0.235 20.936 -18.627 1.00 24.11 39 GLY B CA 1
ATOM 1147 C C . GLY B 1 39 ? 1.480 20.250 -19.121 1.00 23.42 39 GLY B C 1
ATOM 1148 O O . GLY B 1 39 ? 1.376 19.364 -19.944 1.00 30.06 39 GLY B O 1
ATOM 1149 N N . GLN B 1 40 ? 2.650 20.617 -18.589 1.00 22.79 40 GLN B N 1
ATOM 1150 C CA . GLN B 1 40 ? 3.925 20.034 -18.998 1.00 22.70 40 GLN B CA 1
ATOM 1151 C C . GLN B 1 40 ? 4.704 19.634 -17.756 1.00 19.05 40 GLN B C 1
ATOM 1152 O O . GLN B 1 40 ? 4.487 20.144 -16.662 1.00 21.50 40 GLN B O 1
ATOM 1158 N N . ALA B 1 41 ? 5.647 18.725 -17.940 1.00 17.97 41 ALA B N 1
ATOM 1159 C CA . ALA B 1 41 ? 6.600 18.417 -16.883 1.00 16.62 41 ALA B CA 1
ATOM 1160 C C . ALA B 1 41 ? 7.536 19.616 -16.675 1.00 14.06 41 ALA B C 1
ATOM 1161 O O . ALA B 1 41 ? 7.807 20.360 -17.606 1.00 15.31 41 ALA B O 1
ATOM 1163 N N . PRO B 1 42 ? 8.066 19.773 -15.470 1.00 14.02 42 PRO B N 1
ATOM 1164 C CA . PRO B 1 42 ? 9.065 20.853 -15.260 1.00 13.98 42 PRO B CA 1
ATOM 1165 C C . PRO B 1 42 ? 10.316 20.601 -16.078 1.00 13.18 42 PRO B C 1
ATOM 1166 O O . PRO B 1 42 ? 10.672 19.440 -16.319 1.00 13.76 42 PRO B O 1
ATOM 1170 N N . VAL B 1 43 ? 10.945 21.675 -16.539 1.00 12.44 43 VAL B N 1
ATOM 1171 C CA . VAL B 1 43 ? 12.119 21.656 -17.383 1.00 12.76 43 VAL B CA 1
ATOM 1172 C C . VAL B 1 43 ? 13.268 22.378 -16.675 1.00 10.59 43 VAL B C 1
ATOM 1173 O O . VAL B 1 43 ? 13.120 23.519 -16.226 1.00 11.42 43 VAL B O 1
ATOM 1177 N N . LEU B 1 44 ? 14.403 21.712 -16.543 1.00 10.20 44 LEU B N 1
ATOM 1178 C CA . LEU B 1 44 ? 15.614 22.321 -15.993 1.00 10.81 44 LEU B CA 1
ATOM 1179 C C . LEU B 1 44 ? 16.175 23.297 -17.041 1.00 10.92 44 LEU B C 1
ATOM 1180 O O . LEU B 1 44 ? 16.498 22.913 -18.174 1.00 13.72 44 LEU B O 1
ATOM 1185 N N . VAL B 1 45 ? 16.226 24.573 -16.683 1.00 10.84 45 VAL B N 1
ATOM 1186 C CA . VAL B 1 45 ? 16.828 25.583 -17.602 1.00 9.95 45 VAL B CA 1
ATOM 1187 C C . VAL B 1 45 ? 18.297 25.877 -17.208 1.00 9.33 45 VAL B C 1
ATOM 1188 O O . VAL B 1 45 ? 19.066 26.351 -18.106 1.00 10.77 45 VAL B O 1
ATOM 1192 N N . ILE B 1 46 ? 18.611 25.876 -15.893 1.00 9.96 46 ILE B N 1
ATOM 1193 C CA . ILE B 1 46 ? 19.968 26.078 -15.425 1.00 10.00 46 ILE B CA 1
ATOM 1194 C C . ILE B 1 46 ? 20.248 25.001 -14.397 1.00 10.70 46 ILE B C 1
ATOM 1195 O O . ILE B 1 46 ? 19.377 24.727 -13.551 1.00 11.92 46 ILE B O 1
ATOM 1200 N N . PHE B 1 47 ? 21.482 24.473 -14.415 1.00 11.94 47 PHE B N 1
ATOM 1201 C CA . PHE B 1 47 ? 21.869 23.636 -13.333 1.00 14.99 47 PHE B CA 1
ATOM 1202 C C . PHE B 1 47 ? 23.247 23.893 -12.886 1.00 15.60 47 PHE B C 1
ATOM 1203 O O . PHE B 1 47 ? 24.056 24.423 -13.649 1.00 17.44 47 PHE B O 1
ATOM 1211 N N . ARG B 1 48 ? 23.508 23.573 -11.617 1.00 14.78 48 ARG B N 1
ATOM 1212 C CA . ARG B 1 48 ? 24.840 23.820 -11.091 1.00 19.31 48 ARG B CA 1
ATOM 1213 C C . ARG B 1 48 ? 25.295 25.269 -11.350 1.00 16.70 48 ARG B C 1
ATOM 1214 O O . ARG B 1 48 ? 26.339 25.527 -11.888 1.00 17.45 48 ARG B O 1
ATOM 1222 N N . LYS B 1 49 ? 24.458 26.188 -10.848 1.00 14.43 49 LYS B N 1
ATOM 1223 C CA . LYS B 1 49 ? 24.665 27.633 -10.824 1.00 14.18 49 LYS B CA 1
ATOM 1224 C C . LYS B 1 49 ? 24.484 28.325 -12.161 1.00 13.42 49 LYS B C 1
ATOM 1225 O O . LYS B 1 49 ? 23.677 29.263 -12.251 1.00 13.13 49 LYS B O 1
ATOM 1231 N N . SER B 1 50 ? 25.209 27.854 -13.180 1.00 13.33 50 SER B N 1
ATOM 1232 C CA A SER B 1 50 ? 25.339 28.587 -14.435 0.70 12.72 50 SER B CA 1
ATOM 1233 C CA B SER B 1 50 ? 25.299 28.578 -14.436 0.30 13.17 50 SER B CA 1
ATOM 1234 C C . SER B 1 50 ? 25.290 27.680 -15.658 1.00 13.27 50 SER B C 1
ATOM 1235 O O . SER B 1 50 ? 25.372 28.175 -16.770 1.00 14.24 50 SER B O 1
ATOM 1240 N N . ASN B 1 51 ? 25.186 26.375 -15.507 1.00 13.39 51 ASN B N 1
ATOM 1241 C CA . ASN B 1 51 ? 25.249 25.481 -16.695 1.00 12.98 51 ASN B CA 1
ATOM 1242 C C . ASN B 1 51 ? 23.877 25.381 -17.305 1.00 11.95 51 ASN B C 1
ATOM 1243 O O . ASN B 1 51 ? 22.887 25.333 -16.621 1.00 15.53 51 ASN B O 1
ATOM 1248 N N . ARG B 1 52 ? 23.815 25.361 -18.626 1.00 13.07 52 ARG B N 1
ATOM 1249 C CA A ARG B 1 52 ? 22.542 25.146 -19.337 0.70 14.03 52 ARG B CA 1
ATOM 1250 C CA B ARG B 1 52 ? 22.565 25.156 -19.368 0.30 13.75 52 ARG B CA 1
ATOM 1251 C C . ARG B 1 52 ? 22.498 23.725 -19.893 1.00 13.71 52 ARG B C 1
ATOM 1252 O O . ARG B 1 52 ? 23.422 23.295 -20.602 1.00 15.37 52 ARG B O 1
ATOM 1267 N N . PRO B 1 53 ? 21.409 23.020 -19.603 1.00 11.69 53 PRO B N 1
ATOM 1268 C CA . PRO B 1 53 ? 21.181 21.735 -20.262 1.00 12.42 53 PRO B CA 1
ATOM 1269 C C . PRO B 1 53 ? 21.152 21.875 -21.760 1.00 13.69 53 PRO B C 1
ATOM 1270 O O . PRO B 1 53 ? 20.900 22.986 -22.325 1.00 14.59 53 PRO B O 1
ATOM 1274 N N . SER B 1 54 ? 21.387 20.716 -22.399 1.00 13.37 54 SER B N 1
ATOM 1275 C CA . SER B 1 54 ? 21.320 20.632 -23.846 1.00 15.78 54 SER B CA 1
ATOM 1276 C C . SER B 1 54 ? 20.015 21.213 -24.325 1.00 16.21 54 SER B C 1
ATOM 1277 O O . SER B 1 54 ? 18.966 20.876 -23.841 1.00 18.30 54 SER B O 1
ATOM 1280 N N . GLY B 1 55 ? 20.122 22.097 -25.300 1.00 15.27 55 GLY B N 1
ATOM 1281 C CA . GLY B 1 55 ? 18.964 22.630 -25.968 1.00 16.38 55 GLY B CA 1
ATOM 1282 C C . GLY B 1 55 ? 18.311 23.856 -25.381 1.00 15.20 55 GLY B C 1
ATOM 1283 O O . GLY B 1 55 ? 17.432 24.437 -26.010 1.00 19.12 55 GLY B O 1
ATOM 1284 N N . ILE B 1 56 ? 18.710 24.268 -24.180 1.00 12.49 56 ILE B N 1
ATOM 1285 C CA . ILE B 1 56 ? 18.154 25.463 -23.568 1.00 11.82 56 ILE B CA 1
ATOM 1286 C C . ILE B 1 56 ? 18.799 26.708 -24.208 1.00 11.11 56 ILE B C 1
ATOM 1287 O O . ILE B 1 56 ? 20.033 26.784 -24.287 1.00 12.49 56 ILE B O 1
ATOM 1292 N N . PRO B 1 57 ? 17.973 27.678 -24.571 1.00 12.64 57 PRO B N 1
ATOM 1293 C CA . PRO B 1 57 ? 18.563 28.892 -25.233 1.00 13.95 57 PRO B CA 1
ATOM 1294 C C . PRO B 1 57 ? 19.477 29.705 -24.330 1.00 12.46 57 PRO B C 1
ATOM 1295 O O . PRO B 1 57 ? 19.262 29.742 -23.102 1.00 12.66 57 PRO B O 1
ATOM 1299 N N . ASP B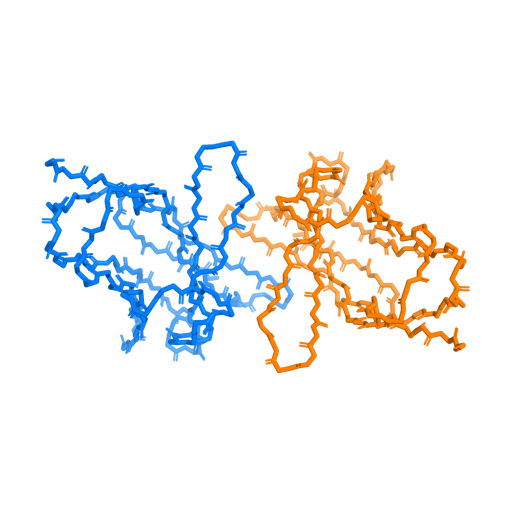 1 58 ? 20.509 30.299 -24.920 1.00 13.49 58 ASP B N 1
ATOM 1300 C CA . ASP B 1 58 ? 21.503 31.027 -24.148 1.00 14.06 58 ASP B CA 1
ATOM 1301 C C . ASP B 1 58 ? 20.995 32.344 -23.596 1.00 14.25 58 ASP 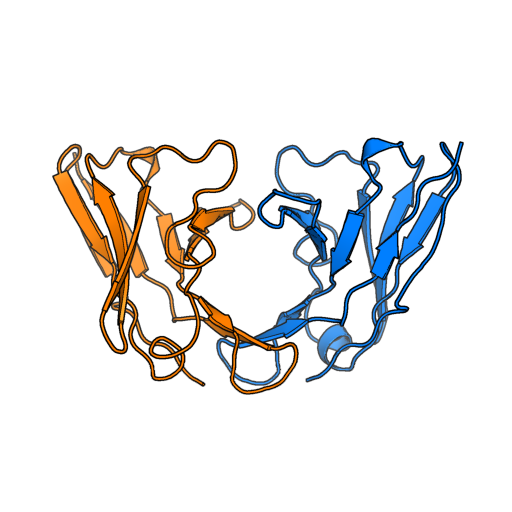B C 1
ATOM 1302 O O . ASP B 1 58 ? 21.744 32.990 -22.851 1.00 15.85 58 ASP B O 1
ATOM 1307 N N . ARG B 1 59 ? 19.737 32.713 -23.871 1.00 11.56 59 ARG B N 1
ATOM 1308 C CA . ARG B 1 59 ? 19.173 33.861 -23.187 1.00 12.23 59 ARG B CA 1
ATOM 1309 C C . ARG B 1 59 ? 18.919 33.610 -21.701 1.00 11.42 59 ARG B C 1
ATOM 1310 O O . ARG B 1 59 ? 18.715 34.554 -20.937 1.00 11.45 59 ARG B O 1
ATOM 1318 N N . PHE B 1 60 ? 18.895 32.346 -21.295 1.00 10.52 60 PHE B N 1
ATOM 1319 C CA . PHE B 1 60 ? 18.836 31.959 -19.895 1.00 9.79 60 PHE B CA 1
ATOM 1320 C C . PHE B 1 60 ? 20.255 31.851 -19.345 1.00 9.97 60 PHE B C 1
ATOM 1321 O O . PHE B 1 60 ? 21.100 31.169 -19.899 1.00 12.12 60 PHE B O 1
ATOM 1329 N N . SER B 1 61 ? 20.513 32.535 -18.218 1.00 10.26 61 SER B N 1
ATOM 1330 C CA . SER B 1 61 ? 21.793 32.442 -17.547 1.00 11.38 61 SER B CA 1
ATOM 1331 C C . SER B 1 61 ? 21.593 32.443 -16.027 1.00 10.29 61 SER B C 1
ATOM 1332 O O . SER B 1 61 ? 20.575 32.910 -15.525 1.00 11.01 61 SER B O 1
ATOM 1335 N N . GLY B 1 62 ? 22.569 31.883 -15.335 1.00 10.72 62 GLY B N 1
ATOM 1336 C CA . GLY B 1 62 ? 22.504 31.796 -13.891 1.00 11.32 62 GLY B CA 1
ATOM 1337 C C . GLY B 1 62 ? 23.749 32.350 -13.258 1.00 12.74 62 GLY B C 1
ATOM 1338 O O . GLY B 1 62 ? 24.858 32.247 -13.801 1.00 12.85 62 GLY B O 1
ATOM 1339 N N . SER B 1 63 ? 23.549 32.890 -12.049 1.00 11.95 63 SER B N 1
ATOM 1340 C CA . SER B 1 63 ? 24.626 33.416 -11.245 1.00 13.15 63 SER B CA 1
ATOM 1341 C C . SER B 1 63 ? 24.334 33.246 -9.766 1.00 12.22 63 SER B C 1
ATOM 1342 O O . SER B 1 63 ? 23.232 32.903 -9.370 1.00 12.31 63 SER B O 1
ATOM 1345 N N . SER B 1 64 ? 25.331 33.559 -8.966 1.00 16.16 64 SER B N 1
ATOM 1346 C CA . SER B 1 64 ? 25.129 33.609 -7.532 1.00 18.32 64 SER B CA 1
ATOM 1347 C C . SER B 1 64 ? 25.991 34.673 -6.894 1.00 19.46 64 SER B C 1
ATOM 1348 O O . SER B 1 64 ? 27.019 35.084 -7.420 1.00 23.22 64 SER B O 1
ATOM 1351 N N . SER B 1 65 ? 25.556 35.123 -5.727 1.00 18.94 65 SER B N 1
ATOM 1352 C CA . SER B 1 65 ? 26.331 36.122 -4.991 1.00 23.31 65 SER B CA 1
ATOM 1353 C C . SER B 1 65 ? 25.916 35.996 -3.543 1.00 23.58 65 SER B C 1
ATOM 1354 O O . SER B 1 65 ? 24.736 36.149 -3.210 1.00 22.42 65 SER B O 1
ATOM 1357 N N . GLY B 1 66 ? 26.869 35.657 -2.684 1.00 25.27 66 GLY B N 1
ATOM 1358 C CA . GLY B 1 66 ? 26.557 35.491 -1.270 1.00 21.64 66 GLY B CA 1
ATOM 1359 C C . GLY B 1 66 ? 25.481 34.458 -1.047 1.00 20.56 66 GLY B C 1
ATOM 1360 O O . GLY B 1 66 ? 25.544 33.340 -1.586 1.00 27.26 66 GLY B O 1
ATOM 1361 N N . ASN B 1 67 ? 24.443 34.842 -0.306 1.00 20.11 67 ASN B N 1
ATOM 1362 C CA . ASN B 1 67 ? 23.304 33.932 -0.041 1.00 18.99 67 ASN B CA 1
ATOM 1363 C C . ASN B 1 67 ? 22.187 34.001 -1.069 1.00 15.16 67 ASN B C 1
ATOM 1364 O O . ASN B 1 67 ? 21.050 33.676 -0.769 1.00 15.20 67 ASN B O 1
ATOM 1369 N N . THR B 1 68 ? 22.516 34.483 -2.262 1.00 16.06 68 THR B N 1
ATOM 1370 C CA . THR B 1 68 ? 21.527 34.603 -3.313 1.00 16.06 68 THR B CA 1
ATOM 1371 C C . THR B 1 68 ? 21.973 33.904 -4.580 1.00 12.59 68 THR B C 1
ATOM 1372 O O . THR B 1 68 ? 23.169 33.746 -4.816 1.00 14.87 68 THR B O 1
ATOM 1376 N N . ALA B 1 69 ? 20.978 33.510 -5.363 1.00 11.59 69 ALA B N 1
ATOM 1377 C CA . ALA B 1 69 ? 21.180 32.974 -6.707 1.00 11.48 69 ALA B CA 1
ATOM 1378 C C . ALA B 1 69 ? 20.160 33.644 -7.605 1.00 10.98 69 ALA B C 1
ATOM 1379 O O . ALA B 1 69 ? 19.046 33.906 -7.208 1.00 11.81 69 ALA B O 1
ATOM 1381 N N . SER B 1 70 ? 20.556 33.839 -8.853 1.00 11.46 70 SER B N 1
ATOM 1382 C CA . SER B 1 70 ? 19.725 34.534 -9.808 1.00 11.39 70 SER B CA 1
ATOM 1383 C C . SER B 1 70 ? 19.667 33.828 -11.163 1.00 9.91 70 SER B C 1
ATOM 1384 O O . SER B 1 70 ? 20.679 33.345 -11.678 1.00 12.22 70 SER B O 1
ATOM 1387 N N . LEU B 1 71 ? 18.462 33.851 -11.700 1.00 9.39 71 LEU B N 1
ATOM 1388 C CA . LEU B 1 71 ? 18.201 33.457 -13.086 1.00 9.52 71 LEU B CA 1
ATOM 1389 C C . LEU B 1 71 ? 17.913 34.740 -13.844 1.00 10.31 71 LEU B C 1
ATOM 1390 O O . LEU B 1 71 ? 17.009 35.511 -13.484 1.00 10.82 71 LEU B O 1
ATOM 1395 N N . THR B 1 72 ? 18.694 34.940 -14.890 1.00 9.68 72 THR B N 1
ATOM 1396 C CA . THR B 1 72 ? 18.470 36.102 -15.759 1.00 9.94 72 THR B CA 1
ATOM 1397 C C . THR B 1 72 ? 18.025 35.612 -17.134 1.00 9.33 72 THR B C 1
ATOM 1398 O O . THR B 1 72 ? 18.633 34.650 -17.684 1.00 11.68 72 THR B O 1
ATOM 1402 N N . ILE B 1 73 ? 16.997 36.269 -17.663 1.00 9.08 73 ILE B N 1
ATOM 1403 C CA . ILE B 1 73 ? 16.557 36.026 -19.029 1.00 9.89 73 ILE B CA 1
ATOM 1404 C C . ILE B 1 73 ? 16.793 37.340 -19.748 1.00 11.46 73 ILE B C 1
ATOM 1405 O O . ILE B 1 73 ? 16.188 38.348 -19.419 1.00 12.65 73 ILE B O 1
ATOM 1410 N N . THR B 1 74 ? 17.699 37.303 -20.716 1.00 11.98 74 THR B N 1
ATOM 1411 C CA . THR B 1 74 ? 18.128 38.492 -21.478 1.00 13.37 74 THR B CA 1
ATOM 1412 C C . THR B 1 74 ? 17.492 38.454 -22.846 1.00 15.54 74 THR B C 1
ATOM 1413 O O . THR B 1 74 ? 17.786 37.573 -23.635 1.00 22.20 74 THR B O 1
ATOM 1417 N N . GLY B 1 75 ? 16.601 39.375 -23.142 1.00 15.07 75 GLY B N 1
ATOM 1418 C CA . GLY B 1 75 ? 15.903 39.327 -24.408 1.00 14.46 75 GLY B CA 1
ATOM 1419 C C . GLY B 1 75 ? 14.692 38.392 -24.313 1.00 13.16 75 GLY B C 1
ATOM 1420 O O . GLY B 1 75 ? 14.554 37.455 -25.104 1.00 16.04 75 GLY B O 1
ATOM 1421 N N . ALA B 1 76 ? 13.791 38.643 -23.362 1.00 13.78 76 ALA B N 1
ATOM 1422 C CA . ALA B 1 76 ? 12.691 37.732 -23.077 1.00 13.40 76 ALA B CA 1
ATOM 1423 C C . ALA B 1 76 ? 11.792 37.563 -24.305 1.00 12.99 76 ALA B C 1
ATOM 1424 O O . ALA B 1 76 ? 11.514 38.520 -25.020 1.00 14.95 76 ALA B O 1
ATOM 1426 N N . GLN B 1 77 ? 11.374 36.326 -24.530 1.00 12.67 77 GLN B N 1
ATOM 1427 C CA A GLN B 1 77 ? 10.440 35.990 -25.592 0.50 13.73 77 GLN B CA 1
ATOM 1428 C CA B GLN B 1 77 ? 10.441 35.926 -25.576 0.50 13.99 77 GLN B CA 1
ATOM 1429 C C . GLN B 1 77 ? 9.105 35.565 -24.980 1.00 13.04 77 GLN B C 1
ATOM 1430 O O . GLN B 1 77 ? 9.023 35.215 -23.792 1.00 13.23 77 GLN B O 1
ATOM 1441 N N . ALA B 1 78 ? 8.044 35.573 -25.778 1.00 14.52 78 ALA B N 1
ATOM 1442 C CA . ALA B 1 78 ? 6.711 35.282 -25.265 1.00 16.98 78 ALA B CA 1
ATOM 1443 C C . ALA B 1 78 ? 6.644 33.903 -24.591 1.00 15.58 78 ALA B C 1
ATOM 1444 O O . ALA B 1 78 ? 6.013 33.734 -23.560 1.00 17.54 78 ALA B O 1
ATOM 1446 N N . GLU B 1 79 ? 7.326 32.929 -25.185 1.00 14.20 79 GLU B N 1
ATOM 1447 C CA . GLU B 1 79 ? 7.299 31.567 -24.668 1.00 14.45 79 GLU B CA 1
ATOM 1448 C C . GLU B 1 79 ? 7.965 31.417 -23.304 1.00 14.94 79 GLU B C 1
ATOM 1449 O O . GLU B 1 79 ? 7.857 30.372 -22.680 1.00 16.79 79 GLU B O 1
ATOM 1455 N N . ASP B 1 80 ? 8.651 32.451 -22.824 1.00 13.27 80 ASP B N 1
ATOM 1456 C CA . ASP B 1 80 ? 9.334 32.388 -21.529 1.00 13.08 80 ASP B CA 1
ATOM 1457 C C . ASP B 1 80 ? 8.393 32.612 -20.363 1.00 12.71 80 ASP B C 1
ATOM 1458 O O . ASP B 1 80 ? 8.787 32.413 -19.215 1.00 13.02 80 ASP B O 1
ATOM 1463 N N . GLU B 1 81 ? 7.154 32.972 -20.635 1.00 12.59 81 GLU B N 1
ATOM 1464 C CA . GLU B 1 81 ? 6.152 33.112 -19.625 1.00 13.54 81 GLU B CA 1
ATOM 1465 C C . GLU B 1 81 ? 5.898 31.737 -18.979 1.00 13.48 81 GLU B C 1
ATOM 1466 O O . GLU B 1 81 ? 5.582 30.762 -19.668 1.00 16.11 81 GLU B O 1
ATOM 1472 N N . ALA B 1 82 ? 6.106 31.648 -17.679 1.00 11.89 82 ALA B N 1
ATOM 1473 C CA . ALA B 1 82 ? 6.177 30.388 -16.923 1.00 11.64 82 ALA B CA 1
ATOM 1474 C C . ALA B 1 82 ? 6.401 30.697 -15.472 1.00 12.03 82 ALA B C 1
ATOM 1475 O O . ALA B 1 82 ? 6.653 31.834 -15.091 1.00 12.63 82 ALA B O 1
ATOM 1477 N N . ASP B 1 83 ? 6.304 29.656 -14.641 1.00 12.02 83 ASP B N 1
ATOM 1478 C CA . ASP B 1 83 ? 6.756 29.738 -13.239 1.00 12.52 83 ASP B CA 1
ATOM 1479 C C . ASP B 1 83 ? 8.181 29.225 -13.164 1.00 11.09 83 ASP B C 1
ATOM 1480 O O . ASP B 1 83 ? 8.462 28.199 -13.754 1.00 14.36 83 ASP B O 1
ATOM 1485 N N . TYR B 1 84 ? 9.057 29.911 -12.433 1.00 10.40 84 TYR B N 1
ATOM 1486 C CA . TYR B 1 84 ? 10.444 29.530 -12.268 1.00 9.52 84 TYR B CA 1
ATOM 1487 C C . TYR B 1 84 ? 10.712 29.207 -10.814 1.00 9.99 84 TYR B C 1
ATOM 1488 O O . TYR B 1 84 ? 10.355 30.006 -9.921 1.00 11.91 84 TYR B O 1
ATOM 1497 N N . TYR B 1 85 ? 11.352 28.062 -10.572 1.00 9.89 85 TYR B N 1
ATOM 1498 C CA . TYR B 1 85 ? 11.694 27.624 -9.218 1.00 8.83 85 TYR B CA 1
ATOM 1499 C C . TYR B 1 85 ? 13.183 27.452 -9.083 1.00 8.67 85 TYR B C 1
ATOM 1500 O O . TYR B 1 85 ? 13.818 26.784 -9.899 1.00 12.22 85 TYR B O 1
ATOM 1509 N N A CYS B 1 86 ? 13.753 28.054 -8.045 0.70 9.95 86 CYS B N 1
ATOM 1510 N N B CYS B 1 86 ? 13.720 28.037 -8.016 0.30 9.97 86 CYS B N 1
ATOM 1511 C CA A CYS B 1 86 ? 15.125 27.750 -7.682 0.70 11.04 86 CYS B CA 1
ATOM 1512 C CA B CYS B 1 86 ? 15.091 27.828 -7.592 0.30 11.18 86 CYS B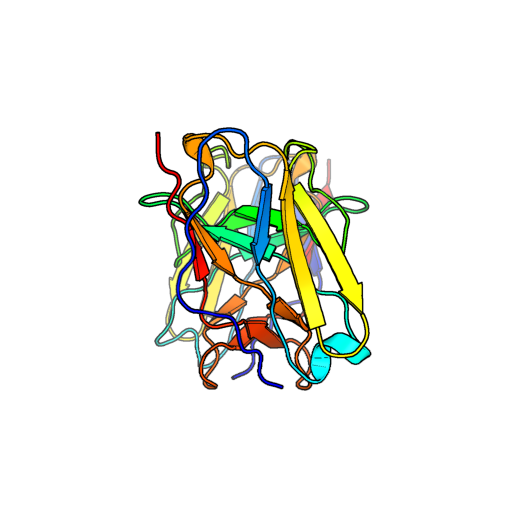 CA 1
ATOM 1513 C C A CYS B 1 86 ? 15.141 26.520 -6.769 0.70 9.87 86 CYS B C 1
ATOM 1514 C C B CYS B 1 86 ? 15.143 26.555 -6.742 0.30 10.61 86 CYS B C 1
ATOM 1515 O O A CYS B 1 86 ? 14.165 26.226 -6.068 0.70 11.51 86 CYS B O 1
ATOM 1516 O O B CYS B 1 86 ? 14.165 26.232 -6.067 0.30 11.19 86 CYS B O 1
ATOM 1521 N N . ASN B 1 87 ? 16.269 25.845 -6.778 1.00 10.16 87 ASN B N 1
ATOM 1522 C CA . ASN B 1 87 ? 16.484 24.726 -5.878 1.00 10.58 87 ASN B CA 1
ATOM 1523 C C . ASN B 1 87 ? 17.961 24.566 -5.566 1.00 10.21 87 ASN B C 1
ATOM 1524 O O . ASN B 1 87 ? 18.818 25.149 -6.224 1.00 14.09 87 ASN B O 1
ATOM 1529 N N . SER B 1 88 ? 18.251 23.828 -4.507 1.00 10.05 88 SER B N 1
ATOM 1530 C CA . SER B 1 88 ? 19.614 23.499 -4.203 1.00 10.99 88 SER B CA 1
ATOM 1531 C C . SER B 1 88 ? 19.585 22.211 -3.361 1.00 10.83 88 SER B C 1
ATOM 1532 O O . SER B 1 88 ? 18.518 21.799 -2.890 1.00 11.14 88 SER B O 1
ATOM 1535 N N . ARG B 1 89 ? 20.755 21.628 -3.200 1.00 12.08 89 ARG B N 1
ATOM 1536 C CA . ARG B 1 89 ? 20.934 20.606 -2.194 1.00 12.52 89 ARG B CA 1
ATOM 1537 C C . ARG B 1 89 ? 20.466 21.203 -0.858 1.00 12.21 89 ARG B C 1
ATOM 1538 O O . ARG B 1 89 ? 20.692 22.383 -0.518 1.00 13.28 89 ARG B O 1
ATOM 1546 N N . ASP B 1 90 ? 19.866 20.323 -0.067 1.00 12.88 90 ASP B N 1
ATOM 1547 C CA . ASP B 1 90 ? 19.400 20.626 1.271 1.00 12.30 90 ASP B CA 1
ATOM 1548 C C . ASP B 1 90 ? 20.433 20.143 2.306 1.00 14.22 90 ASP B C 1
ATOM 1549 O O . ASP B 1 90 ? 21.309 19.325 2.009 1.00 16.29 90 ASP B O 1
ATOM 1554 N N . SER B 1 91 ? 20.313 20.658 3.531 1.00 15.58 91 SER B N 1
ATOM 1555 C CA . SER B 1 91 ? 21.142 20.197 4.628 1.00 15.43 91 SER B CA 1
ATOM 1556 C C . SER B 1 91 ? 20.969 18.720 4.936 1.00 16.89 91 SER B C 1
ATOM 1557 O O . SER B 1 91 ? 21.896 18.101 5.468 1.00 19.68 91 SER B O 1
ATOM 1560 N N . SER B 1 92 ? 19.772 18.183 4.686 1.00 16.08 92 S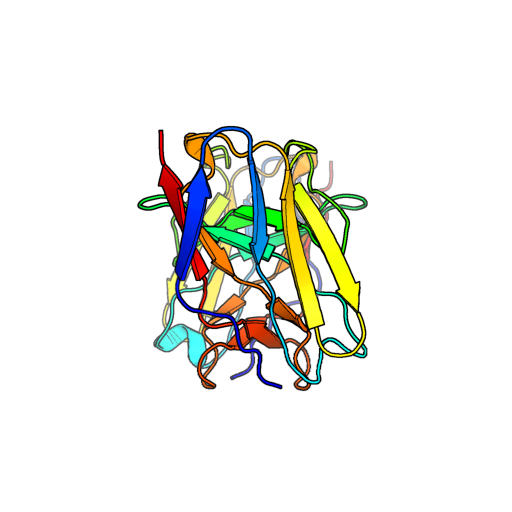ER B N 1
ATOM 1561 C CA . SER B 1 92 ? 19.552 16.724 4.856 1.00 17.39 92 SER B CA 1
ATOM 1562 C C . SER B 1 92 ? 20.032 15.921 3.651 1.00 16.83 92 SER B C 1
ATOM 1563 O O . SER B 1 92 ? 19.702 16.257 2.513 1.00 17.16 92 SER B O 1
ATOM 1566 N N . ALA B 1 93 ? 20.770 14.860 3.922 1.00 19.13 93 ALA B N 1
ATOM 1567 C CA . ALA B 1 93 ? 21.319 13.992 2.888 1.00 19.50 93 ALA B CA 1
ATOM 1568 C C . ALA B 1 93 ? 20.211 13.514 1.972 1.00 15.95 93 ALA B C 1
ATOM 1569 O O . ALA B 1 93 ? 19.114 13.171 2.430 1.00 17.06 93 ALA B O 1
ATOM 1571 N N . ASN B 1 94 ? 20.464 13.595 0.660 1.00 13.68 94 ASN B N 1
ATOM 1572 C CA . ASN B 1 94 ? 19.550 13.078 -0.371 1.00 14.75 94 ASN B CA 1
ATOM 1573 C C . ASN B 1 94 ? 18.279 13.914 -0.471 1.00 14.30 94 ASN B C 1
ATOM 1574 O O . ASN B 1 94 ? 17.311 13.465 -1.054 1.00 14.07 94 ASN B O 1
ATOM 1579 N N . HIS B 1 95 ? 18.279 15.112 0.113 1.00 12.04 95 HIS B N 1
ATOM 1580 C CA . HIS B 1 95 ? 17.150 16.030 -0.039 1.00 11.79 95 HIS B CA 1
ATOM 1581 C C . HIS B 1 95 ? 17.543 17.251 -0.886 1.00 10.60 95 HIS B C 1
ATOM 1582 O O . HIS B 1 95 ? 18.709 17.646 -0.910 1.00 11.48 95 HIS B O 1
ATOM 1589 N N . GLN B 1 96 ? 16.543 17.809 -1.541 1.00 10.57 96 GLN B N 1
ATOM 1590 C CA . GLN B 1 96 ? 16.682 19.104 -2.217 1.00 10.35 96 GLN B CA 1
ATOM 1591 C C . GLN B 1 96 ? 15.633 20.035 -1.632 1.00 10.45 96 GLN B C 1
ATOM 1592 O O . GLN B 1 96 ? 14.524 19.612 -1.240 1.00 12.84 96 GLN B O 1
ATOM 1598 N N . VAL B 1 97 ? 15.992 21.322 -1.590 1.00 10.81 97 VAL B N 1
ATOM 1599 C CA . VAL B 1 97 ? 15.069 22.358 -1.181 1.00 10.38 97 VAL B CA 1
ATOM 1600 C C . VAL B 1 97 ? 14.763 23.290 -2.333 1.00 10.12 97 VAL B C 1
ATOM 1601 O O . VAL B 1 97 ? 15.652 23.514 -3.160 1.00 11.30 97 VAL B O 1
ATOM 1605 N N . PHE B 1 98 ? 13.520 23.784 -2.355 1.00 10.67 98 PHE B N 1
ATOM 1606 C CA . PHE B 1 98 ? 13.022 24.633 -3.428 1.00 10.91 98 PHE B CA 1
ATOM 1607 C C . PHE B 1 98 ? 12.476 25.926 -2.896 1.00 11.41 98 PHE B C 1
ATOM 1608 O O . PHE B 1 98 ? 11.929 25.963 -1.802 1.00 12.22 98 PHE B O 1
ATOM 1616 N N . GLY B 1 99 ? 12.628 26.976 -3.669 1.00 11.79 99 GLY B N 1
ATOM 1617 C CA . GLY B 1 99 ? 11.853 28.172 -3.411 1.00 12.23 99 GLY B CA 1
ATOM 1618 C C . GLY B 1 99 ? 10.375 27.947 -3.752 1.00 11.08 99 GLY B C 1
ATOM 1619 O O . GLY B 1 99 ? 10.012 26.963 -4.369 1.00 12.75 99 GLY B O 1
ATOM 1620 N N . GLY B 1 100 ? 9.531 28.905 -3.424 1.00 11.82 100 GLY B N 1
ATOM 1621 C CA . GLY B 1 100 ? 8.115 28.845 -3.660 1.00 12.45 100 GLY B CA 1
ATOM 1622 C C . GLY B 1 100 ? 7.693 29.154 -5.064 1.00 12.51 100 GLY B C 1
ATOM 1623 O O . GLY B 1 100 ? 6.533 29.046 -5.354 1.00 16.21 100 GLY B O 1
ATOM 1624 N N . GLY B 1 101 ? 8.656 29.561 -5.908 1.00 11.28 101 GLY B N 1
ATOM 1625 C CA . GLY B 1 101 ? 8.388 29.880 -7.296 1.00 11.38 101 GLY B CA 1
ATOM 1626 C C . GLY B 1 101 ? 8.126 31.326 -7.562 1.00 11.29 101 GLY B C 1
ATOM 1627 O O . GLY B 1 101 ? 7.590 32.031 -6.739 1.00 13.75 101 GLY B O 1
ATOM 1628 N N . THR B 1 102 ? 8.437 31.731 -8.771 1.00 11.06 102 THR B N 1
ATOM 1629 C CA . THR B 1 102 ? 8.177 33.100 -9.274 1.00 11.26 102 THR B CA 1
ATOM 1630 C C . THR B 1 102 ? 7.396 32.993 -10.578 1.00 11.07 102 THR B C 1
ATOM 1631 O O . THR B 1 102 ? 7.854 32.347 -11.536 1.00 12.47 102 THR B O 1
ATOM 1635 N N . LYS B 1 103 ? 6.194 33.546 -10.586 1.00 12.20 103 LYS B N 1
ATOM 1636 C CA . LYS B 1 103 ? 5.422 33.650 -11.800 1.00 11.75 103 LYS B CA 1
ATOM 1637 C C . LYS B 1 103 ? 5.967 34.778 -12.670 1.00 12.38 103 LYS B C 1
ATOM 1638 O O . LYS B 1 103 ? 5.887 35.945 -12.275 1.00 14.72 103 LYS B O 1
ATOM 1644 N N . LEU B 1 104 ? 6.493 34.444 -13.847 1.00 11.31 104 LEU B N 1
ATOM 1645 C CA . LEU B 1 104 ? 6.926 35.436 -14.822 1.00 10.43 104 LEU B CA 1
ATOM 1646 C C . LEU B 1 104 ? 5.887 35.673 -15.858 1.00 10.77 104 LEU B C 1
ATOM 1647 O O . LEU B 1 104 ? 5.543 34.746 -16.639 1.00 12.83 104 LEU B O 1
ATOM 1652 N N . THR B 1 105 ? 5.429 36.910 -15.946 1.00 11.92 105 THR B N 1
ATOM 1653 C CA . THR B 1 105 ? 4.512 37.343 -17.010 1.00 12.93 105 THR B CA 1
ATOM 1654 C C . THR B 1 105 ? 5.336 38.088 -18.059 1.00 12.71 105 THR B C 1
ATOM 1655 O O . THR B 1 105 ? 6.133 38.942 -17.693 1.00 13.24 105 THR B O 1
ATOM 1659 N N . VAL B 1 106 ? 5.147 37.742 -19.350 1.00 12.83 106 VAL B N 1
ATOM 1660 C CA . VAL B 1 106 ? 5.822 38.442 -20.427 1.00 13.15 106 VAL B CA 1
ATOM 1661 C C . VAL B 1 106 ? 4.765 39.279 -21.139 1.00 15.96 106 VAL B C 1
ATOM 1662 O O . VAL B 1 106 ? 3.716 38.742 -21.563 1.00 17.70 106 VAL B O 1
ATOM 1666 N N . LEU B 1 107 ? 5.072 40.572 -21.308 1.00 16.08 107 LEU B N 1
ATOM 1667 C CA . LEU B 1 107 ? 4.123 41.526 -21.858 1.00 18.16 107 LEU B CA 1
ATOM 1668 C C . LEU B 1 107 ? 4.588 42.002 -23.242 1.00 23.07 107 LEU B C 1
ATOM 1669 O O . LEU B 1 107 ? 5.769 42.212 -23.459 1.00 21.53 107 LEU B O 1
ATOM 1674 N N . GLY B 1 108 ? 3.640 42.174 -24.162 1.00 29.72 108 GLY B N 1
ATOM 1675 C CA . GLY B 1 108 ? 3.894 42.727 -25.512 1.00 35.40 108 GLY B CA 1
ATOM 1676 C C . GLY B 1 108 ? 3.473 41.708 -26.544 1.00 45.36 108 GLY B C 1
ATOM 1677 O O . GLY B 1 108 ? 3.507 41.984 -27.741 1.00 59.93 108 GLY B O 1
#